Protein AF-I0WG85-F1 (afdb_monomer_lite)

Structure (mmCIF, N/CA/C/O backbone):
data_AF-I0WG85-F1
#
_entry.id   AF-I0WG85-F1
#
loop_
_atom_site.group_PDB
_atom_site.id
_atom_site.type_symbol
_atom_site.label_atom_id
_atom_site.label_alt_id
_atom_site.label_comp_id
_atom_site.label_asym_id
_atom_site.label_entity_id
_atom_site.label_seq_id
_atom_site.pdbx_PDB_ins_code
_atom_site.Cartn_x
_atom_site.Cartn_y
_atom_site.Cartn_z
_atom_site.occupancy
_atom_site.B_iso_or_equiv
_atom_site.auth_seq_id
_atom_site.auth_comp_id
_atom_site.auth_asym_id
_atom_site.auth_atom_id
_atom_site.pdbx_PDB_model_num
ATOM 1 N N . MET A 1 1 ? 50.637 -18.456 19.012 1.00 28.59 1 MET A N 1
ATOM 2 C CA . MET A 1 1 ? 49.206 -18.088 19.059 1.00 28.59 1 MET A CA 1
ATOM 3 C C . MET A 1 1 ? 48.983 -17.227 20.293 1.00 28.59 1 MET A C 1
ATOM 5 O O . MET A 1 1 ? 49.434 -17.672 21.345 1.00 28.59 1 MET A O 1
ATOM 9 N N . PRO A 1 2 ? 48.301 -16.063 20.198 1.00 43.00 2 PRO A N 1
ATOM 10 C CA . PRO A 1 2 ? 48.144 -15.197 19.009 1.00 43.00 2 PRO A CA 1
ATOM 11 C C . PRO A 1 2 ? 49.539 -14.611 18.647 1.00 43.00 2 PRO A C 1
ATOM 13 O O . PRO A 1 2 ? 50.446 -15.445 18.566 1.00 43.00 2 PRO A O 1
ATOM 16 N N . SER A 1 3 ? 49.879 -13.334 18.394 1.00 34.12 3 SER A N 1
ATOM 17 C CA . SER A 1 3 ? 49.253 -12.014 18.072 1.00 34.12 3 SER A CA 1
ATOM 18 C C . SER A 1 3 ? 50.405 -11.158 17.495 1.00 34.12 3 SER A C 1
ATOM 20 O O . SER A 1 3 ? 51.516 -11.295 17.998 1.00 34.12 3 SER A O 1
ATOM 22 N N . ASN A 1 4 ? 50.309 -10.295 16.481 1.00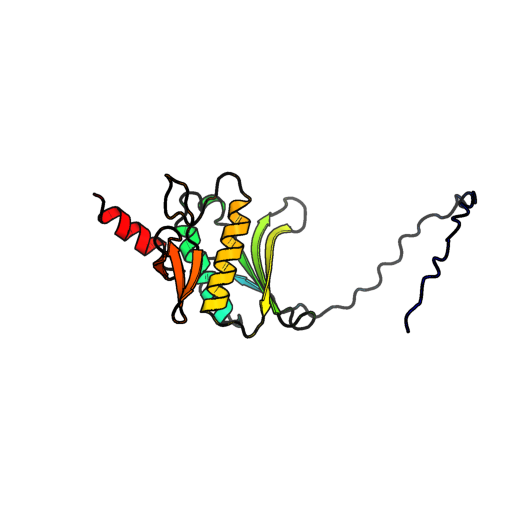 43.25 4 ASN A N 1
ATOM 23 C CA . ASN A 1 4 ? 49.211 -9.662 15.732 1.00 43.25 4 ASN A CA 1
ATOM 24 C C . ASN A 1 4 ? 48.539 -8.414 16.351 1.00 43.25 4 ASN A C 1
ATOM 26 O O . ASN A 1 4 ? 47.350 -8.420 16.656 1.00 43.25 4 ASN A O 1
ATOM 30 N N . VAL A 1 5 ? 49.344 -7.352 16.475 1.00 37.59 5 VAL A N 1
ATOM 31 C CA . VAL A 1 5 ? 49.016 -5.908 16.474 1.00 37.59 5 VAL A CA 1
ATOM 32 C C . VAL A 1 5 ? 50.225 -5.238 15.781 1.00 37.59 5 VAL A C 1
ATOM 34 O O . VAL A 1 5 ? 51.343 -5.663 16.060 1.00 37.59 5 VAL A O 1
ATOM 37 N N . GLY A 1 6 ? 50.123 -4.257 14.882 1.00 34.03 6 GLY A N 1
ATOM 38 C CA . GLY A 1 6 ? 48.941 -3.611 14.304 1.00 34.03 6 GLY A CA 1
ATOM 39 C C . GLY A 1 6 ? 49.353 -2.317 13.590 1.00 34.03 6 GLY A C 1
ATOM 40 O O . GLY A 1 6 ? 49.250 -1.247 14.181 1.00 34.03 6 GLY A O 1
ATOM 41 N N . ASP A 1 7 ? 49.857 -2.425 12.357 1.00 38.75 7 ASP A N 1
ATOM 42 C CA . ASP A 1 7 ? 50.490 -1.306 11.642 1.00 38.75 7 ASP A CA 1
ATOM 43 C C . ASP A 1 7 ? 49.468 -0.266 11.152 1.00 38.75 7 ASP A C 1
ATOM 45 O O . ASP A 1 7 ? 48.812 -0.432 10.121 1.00 38.75 7 ASP A O 1
ATOM 49 N N . LEU A 1 8 ? 49.359 0.839 11.892 1.00 36.81 8 LEU A N 1
ATOM 50 C CA . LEU A 1 8 ? 48.723 2.071 11.431 1.00 36.81 8 LEU A CA 1
ATOM 51 C C . LEU A 1 8 ? 49.713 2.856 10.562 1.00 36.81 8 LEU A C 1
ATOM 53 O O . LEU A 1 8 ? 50.797 3.219 11.015 1.00 36.81 8 LEU A O 1
ATOM 57 N N . ILE A 1 9 ? 49.331 3.129 9.313 1.00 41.50 9 ILE A N 1
ATOM 58 C CA . ILE A 1 9 ? 50.102 3.985 8.406 1.00 41.50 9 ILE A CA 1
ATOM 59 C C . ILE A 1 9 ? 49.655 5.434 8.618 1.00 41.50 9 ILE A C 1
ATOM 61 O O . ILE A 1 9 ? 48.582 5.826 8.156 1.00 41.50 9 ILE A O 1
ATOM 65 N N . ASP A 1 10 ? 50.485 6.231 9.291 1.00 33.94 10 ASP A N 1
ATOM 66 C CA . ASP A 1 10 ? 50.274 7.674 9.430 1.00 33.94 10 ASP A CA 1
ATOM 67 C C . ASP A 1 10 ? 50.403 8.378 8.068 1.00 33.94 10 ASP A C 1
ATOM 69 O O . ASP A 1 10 ? 51.498 8.562 7.530 1.00 33.94 10 ASP A O 1
ATOM 73 N N . PHE A 1 11 ? 49.271 8.812 7.508 1.00 34.12 11 PHE A N 1
ATOM 74 C CA . PHE A 1 11 ? 49.241 9.672 6.325 1.00 34.12 11 PHE A CA 1
ATOM 75 C C . PHE A 1 11 ? 49.445 11.141 6.721 1.00 34.12 11 PHE A C 1
ATOM 77 O O . PHE A 1 11 ? 48.494 11.881 6.980 1.00 34.12 11 PHE A O 1
ATOM 84 N N . GLU A 1 12 ? 50.709 11.568 6.750 1.00 33.12 12 GLU A N 1
ATOM 85 C CA . GLU A 1 12 ? 51.104 12.966 6.952 1.00 33.12 12 GLU A CA 1
ATOM 86 C C . GLU A 1 12 ? 50.616 13.847 5.780 1.00 33.12 12 GLU A C 1
ATOM 88 O O . GLU A 1 12 ? 51.247 13.931 4.722 1.00 33.12 12 GLU A O 1
ATOM 93 N N . TRP A 1 13 ? 49.481 14.527 5.964 1.00 33.78 13 TRP A N 1
ATOM 94 C CA . TRP A 1 13 ? 48.920 15.459 4.982 1.00 33.78 13 TRP A CA 1
ATOM 95 C C . TRP A 1 13 ? 49.778 16.724 4.838 1.00 33.78 13 TRP A C 1
ATOM 97 O O . TRP A 1 13 ? 49.540 17.747 5.480 1.00 33.78 13 TRP A O 1
ATOM 107 N N . LYS A 1 14 ? 50.760 16.681 3.934 1.00 36.44 14 LYS A N 1
ATOM 108 C CA . LYS A 1 14 ? 51.481 17.876 3.483 1.00 36.44 14 LYS A CA 1
ATOM 109 C C . LYS A 1 14 ? 50.614 18.694 2.528 1.00 36.44 14 LYS A C 1
ATOM 111 O O . LYS A 1 14 ? 50.563 18.436 1.327 1.00 36.44 14 LYS A O 1
ATOM 116 N N . GLN A 1 15 ? 49.937 19.693 3.089 1.00 38.03 15 GLN A N 1
ATOM 117 C CA . GLN A 1 15 ? 49.216 20.715 2.337 1.00 38.03 15 GLN A CA 1
ATOM 118 C C . GLN A 1 15 ? 50.190 21.458 1.406 1.00 38.03 15 GLN A C 1
ATOM 120 O O . GLN A 1 15 ? 51.224 21.960 1.843 1.00 38.03 15 GLN A O 1
ATOM 125 N N . SER A 1 16 ? 49.884 21.468 0.108 1.00 41.72 16 SER A N 1
ATOM 126 C CA . SER A 1 16 ? 50.719 22.076 -0.929 1.00 41.72 16 SER A CA 1
ATOM 127 C C . SER A 1 16 ? 50.096 23.392 -1.381 1.00 41.72 16 SER A C 1
ATOM 129 O O . SER A 1 16 ? 49.073 23.385 -2.065 1.00 41.72 16 SER A O 1
ATOM 131 N N . ASP A 1 17 ? 50.729 24.513 -1.028 1.00 45.56 17 ASP A N 1
ATOM 132 C CA . ASP A 1 17 ? 50.303 25.867 -1.414 1.00 45.56 17 ASP A CA 1
ATOM 133 C C . ASP A 1 17 ? 50.656 26.190 -2.883 1.00 45.56 17 ASP A C 1
ATOM 135 O O . ASP A 1 17 ? 51.323 27.174 -3.205 1.00 45.56 17 ASP A O 1
ATOM 139 N N . ALA A 1 18 ? 50.222 25.324 -3.800 1.00 46.41 18 ALA A N 1
ATOM 140 C CA . ALA A 1 18 ? 50.327 25.523 -5.239 1.00 46.41 18 ALA A CA 1
ATOM 141 C C . ALA A 1 18 ? 49.123 26.340 -5.739 1.00 46.41 18 ALA A C 1
ATOM 143 O O . ALA A 1 18 ? 48.046 25.798 -5.990 1.00 46.41 18 ALA A O 1
ATOM 144 N N . GLU A 1 19 ? 49.299 27.657 -5.882 1.00 44.59 19 GLU A N 1
ATOM 145 C CA . GLU A 1 19 ? 48.250 28.547 -6.391 1.00 44.59 19 GLU A CA 1
ATOM 146 C C . GLU A 1 19 ? 47.832 28.145 -7.821 1.00 44.59 19 GLU A C 1
ATOM 148 O O . GLU A 1 19 ? 48.650 28.100 -8.742 1.00 44.59 19 GLU A O 1
ATOM 153 N N . ALA A 1 20 ? 46.546 27.832 -8.011 1.00 48.69 20 ALA A N 1
ATOM 154 C CA . ALA A 1 20 ? 46.046 27.293 -9.274 1.00 48.69 20 ALA A CA 1
ATOM 155 C C . ALA A 1 20 ? 46.108 28.328 -10.425 1.00 48.69 20 ALA A C 1
ATOM 157 O O . ALA A 1 20 ? 45.764 29.498 -10.223 1.00 48.69 20 ALA A O 1
ATOM 158 N N . PRO A 1 21 ? 46.489 27.922 -11.655 1.00 45.97 21 PRO A N 1
ATOM 159 C CA . PRO A 1 21 ? 46.622 28.837 -12.786 1.00 45.97 21 PRO A CA 1
ATOM 160 C C . PRO A 1 21 ? 45.267 29.433 -13.201 1.00 45.97 21 PRO A C 1
ATOM 162 O O . PRO A 1 21 ? 44.333 28.723 -13.575 1.00 45.97 21 PRO A O 1
ATOM 165 N N . LYS A 1 22 ? 45.183 30.768 -13.168 1.00 50.00 22 LYS A N 1
ATOM 166 C CA . LYS A 1 22 ? 43.939 31.558 -13.265 1.00 50.00 22 LYS A CA 1
ATOM 167 C C . LYS A 1 22 ? 43.255 31.587 -14.644 1.00 50.00 22 LYS A C 1
ATOM 169 O O . LYS A 1 22 ? 42.167 32.144 -14.754 1.00 50.00 22 LYS A O 1
ATOM 174 N N . ASP A 1 23 ? 43.842 30.965 -15.667 1.00 44.94 23 ASP A N 1
ATOM 175 C CA . ASP A 1 23 ? 43.363 31.004 -17.061 1.00 44.94 23 ASP A CA 1
ATOM 176 C C . ASP A 1 23 ? 42.624 29.737 -17.535 1.00 44.94 23 ASP A C 1
ATOM 178 O O . ASP A 1 23 ? 42.294 29.608 -18.718 1.00 44.94 23 ASP A O 1
ATOM 182 N N . LEU A 1 24 ? 42.288 28.815 -16.625 1.00 42.94 24 LEU A N 1
ATOM 183 C CA . LEU A 1 24 ? 41.395 27.680 -16.901 1.00 42.94 24 LEU A CA 1
ATOM 184 C C . LEU A 1 24 ? 39.936 28.145 -17.084 1.00 42.94 24 LEU A C 1
ATOM 186 O O . LEU A 1 24 ? 39.052 27.904 -16.261 1.00 42.94 24 LEU A O 1
ATOM 190 N N . ARG A 1 25 ? 39.672 28.810 -18.216 1.00 42.78 25 ARG A N 1
ATOM 191 C CA . ARG A 1 25 ? 38.315 29.046 -18.718 1.00 42.78 25 ARG A CA 1
ATOM 192 C C . ARG A 1 25 ? 37.629 27.696 -18.901 1.00 42.78 25 ARG A C 1
ATOM 194 O O . ARG A 1 25 ? 37.994 26.946 -19.805 1.00 42.78 25 ARG A O 1
ATOM 201 N N . TYR A 1 26 ? 36.614 27.425 -18.083 1.00 41.91 26 TYR A N 1
ATOM 202 C CA . TYR A 1 26 ? 35.701 26.300 -18.276 1.00 41.91 26 TYR A CA 1
ATOM 203 C C . TYR A 1 26 ? 35.080 26.383 -19.676 1.00 41.91 26 TYR A C 1
ATOM 205 O O . TYR A 1 26 ? 34.134 27.136 -19.914 1.00 41.91 26 TYR A O 1
ATOM 213 N N . GLN A 1 27 ? 35.611 25.602 -20.615 1.00 44.19 27 GLN A N 1
ATOM 214 C CA . GLN A 1 27 ? 34.866 25.250 -21.812 1.00 44.19 27 GLN A CA 1
ATOM 215 C C . GLN A 1 27 ? 33.792 24.264 -21.369 1.00 44.19 27 GLN A C 1
ATOM 217 O O . GLN A 1 27 ? 34.115 23.203 -20.835 1.00 44.19 27 GLN A O 1
ATOM 222 N N . ALA A 1 28 ? 32.522 24.622 -21.566 1.00 45.97 28 ALA A N 1
ATOM 223 C CA . ALA A 1 28 ? 31.436 23.668 -21.409 1.00 45.97 28 ALA A CA 1
ATOM 224 C C . ALA A 1 28 ? 31.729 22.480 -22.333 1.00 45.97 28 ALA A C 1
ATOM 226 O O . ALA A 1 28 ? 31.837 22.651 -23.551 1.00 45.97 28 ALA A O 1
ATOM 227 N N . THR A 1 29 ? 31.925 21.298 -21.749 1.00 51.41 29 THR A N 1
ATOM 228 C CA . THR A 1 29 ? 32.151 20.073 -22.511 1.00 51.41 29 THR A CA 1
ATOM 229 C C . THR A 1 29 ? 30.988 19.886 -23.473 1.00 51.41 29 THR A C 1
ATOM 231 O O . THR A 1 29 ? 29.827 20.038 -23.090 1.00 51.41 29 THR A O 1
ATOM 234 N N . GLN A 1 30 ? 31.295 19.594 -24.741 1.00 51.22 30 GLN A N 1
ATOM 235 C CA . GLN A 1 30 ? 30.249 19.303 -25.717 1.00 51.22 30 GLN A CA 1
ATOM 236 C C . GLN A 1 30 ? 29.370 18.184 -25.160 1.00 51.22 30 GLN A C 1
ATOM 238 O O . GLN A 1 30 ? 29.887 17.176 -24.674 1.00 51.22 30 GLN A O 1
ATOM 243 N N . ALA A 1 31 ? 28.054 18.391 -25.192 1.00 52.69 31 ALA A N 1
ATOM 244 C CA . ALA A 1 31 ? 27.103 17.421 -24.683 1.00 52.69 31 ALA A CA 1
ATOM 245 C C . ALA A 1 31 ? 27.225 16.136 -25.509 1.00 52.69 31 ALA A C 1
ATOM 247 O O . ALA A 1 31 ? 26.726 16.061 -26.633 1.00 52.69 31 ALA A O 1
ATOM 248 N N . TRP A 1 32 ? 27.926 15.143 -24.954 1.00 45.16 32 TRP A N 1
ATOM 249 C CA . TRP A 1 32 ? 28.014 13.808 -25.530 1.00 45.16 32 TRP A CA 1
ATOM 250 C C . TRP A 1 32 ? 26.593 13.315 -25.806 1.00 45.16 32 TRP A C 1
ATOM 252 O O . TRP A 1 32 ? 25.772 13.368 -24.880 1.00 45.16 32 TRP A O 1
ATOM 262 N N . PRO A 1 33 ? 26.282 12.853 -27.034 1.00 48.03 33 PRO A N 1
ATOM 263 C CA . PRO A 1 33 ? 24.975 12.296 -27.338 1.00 48.03 33 PRO A CA 1
ATOM 264 C C . PRO A 1 33 ? 24.694 11.160 -26.362 1.00 48.03 33 PRO A C 1
ATOM 266 O O . PRO A 1 33 ? 25.331 10.108 -26.430 1.00 48.03 33 PRO A O 1
ATOM 269 N N . GLN A 1 34 ? 23.782 11.397 -25.417 1.00 52.19 34 GLN A N 1
ATOM 270 C CA . GLN A 1 34 ? 23.371 10.362 -24.482 1.00 52.19 34 GLN A CA 1
ATOM 271 C C . GLN A 1 34 ? 22.803 9.210 -25.317 1.00 52.19 34 GLN A C 1
ATOM 273 O O . GLN A 1 34 ? 21.942 9.470 -26.170 1.00 52.19 34 GLN A O 1
ATOM 278 N N . PRO A 1 35 ? 23.277 7.964 -25.132 1.00 48.03 35 PRO A N 1
ATOM 279 C CA . PRO A 1 35 ? 22.659 6.834 -25.801 1.00 48.03 35 PRO A CA 1
ATOM 280 C C . PRO A 1 35 ? 21.172 6.831 -25.440 1.00 48.03 35 PRO A C 1
ATOM 282 O O . PRO A 1 35 ? 20.802 7.113 -24.300 1.00 48.03 35 PRO A O 1
ATOM 285 N N . GLN A 1 36 ? 20.314 6.551 -26.420 1.00 49.56 36 GLN A N 1
ATOM 286 C CA . GLN A 1 36 ? 18.881 6.385 -26.186 1.00 49.56 36 GLN A CA 1
ATOM 287 C C . GLN A 1 36 ? 18.687 5.102 -25.368 1.00 49.56 36 GLN A C 1
ATOM 289 O O . GLN A 1 36 ? 18.477 4.029 -25.932 1.00 49.56 36 GLN A O 1
ATOM 294 N N . VAL A 1 37 ? 18.822 5.207 -24.043 1.00 57.91 37 VAL A N 1
ATOM 295 C CA . VAL A 1 37 ? 18.495 4.127 -23.110 1.00 57.91 37 VAL A CA 1
ATOM 296 C C . VAL A 1 37 ? 17.040 3.734 -23.382 1.00 57.91 37 VAL A C 1
ATOM 298 O O . VAL A 1 37 ? 16.187 4.631 -23.428 1.00 57.91 37 VAL A O 1
ATOM 301 N N . PRO A 1 38 ? 16.735 2.442 -23.609 1.00 59.09 38 PRO A N 1
ATOM 302 C CA . PRO A 1 38 ? 15.359 1.992 -23.747 1.00 59.09 38 PRO A CA 1
ATOM 303 C C . PRO A 1 38 ? 14.545 2.488 -22.553 1.00 59.09 38 PRO A C 1
ATOM 305 O O . PRO A 1 38 ? 14.943 2.295 -21.407 1.00 59.09 38 PRO A O 1
ATOM 308 N N . ARG A 1 39 ? 13.424 3.171 -22.810 1.00 59.09 39 ARG A N 1
ATOM 309 C CA . ARG A 1 39 ? 12.539 3.597 -21.724 1.00 59.09 39 ARG A CA 1
ATOM 310 C C . ARG A 1 39 ? 12.001 2.347 -21.043 1.00 59.09 39 ARG A C 1
ATOM 312 O O . ARG A 1 39 ? 11.321 1.559 -21.700 1.00 59.09 39 ARG A O 1
ATOM 319 N N . LYS A 1 40 ? 12.321 2.184 -19.758 1.00 74.06 40 LYS A N 1
ATOM 320 C CA . LYS A 1 40 ? 11.810 1.079 -18.949 1.00 74.06 40 LYS A CA 1
ATOM 321 C C . LYS A 1 40 ? 10.277 1.101 -18.952 1.00 74.06 40 LYS A C 1
ATOM 323 O O . LYS A 1 40 ? 9.699 2.195 -19.005 1.00 74.06 40 LYS A O 1
ATOM 328 N N . PRO A 1 41 ? 9.611 -0.063 -18.911 1.00 81.25 41 PRO A N 1
ATOM 329 C CA . PRO A 1 41 ? 8.176 -0.131 -18.688 1.00 81.25 41 PRO A CA 1
ATOM 330 C C . PRO A 1 41 ? 7.789 0.649 -17.424 1.00 81.25 41 PRO A C 1
ATOM 332 O O . PRO A 1 41 ? 8.196 0.309 -16.314 1.00 81.25 41 PRO A O 1
ATOM 335 N N . ARG A 1 42 ? 7.027 1.731 -17.609 1.00 85.12 42 ARG A N 1
ATOM 336 C CA . ARG A 1 42 ? 6.506 2.566 -16.528 1.00 85.12 42 ARG A CA 1
ATOM 337 C C . ARG A 1 42 ? 5.025 2.806 -16.751 1.00 85.12 42 ARG A C 1
ATOM 339 O O . ARG A 1 42 ? 4.626 3.397 -17.754 1.00 85.12 42 ARG A O 1
ATOM 346 N N . TRP A 1 43 ? 4.232 2.404 -15.774 1.00 85.44 43 TRP A N 1
ATOM 347 C CA . TRP A 1 43 ? 2.788 2.560 -15.748 1.00 85.44 43 TRP A CA 1
ATOM 348 C C . TRP A 1 43 ? 2.416 3.629 -14.721 1.00 85.44 43 TRP A C 1
ATOM 350 O O . TRP A 1 43 ? 3.021 3.720 -13.650 1.00 85.44 43 TRP A O 1
ATOM 360 N N . GLN A 1 44 ? 1.423 4.451 -15.052 1.00 83.69 44 GLN A N 1
ATOM 361 C CA . GLN A 1 44 ? 0.831 5.421 -14.135 1.00 83.69 44 GLN A CA 1
ATOM 362 C C . GLN A 1 44 ? -0.638 5.059 -13.950 1.00 83.69 44 GLN A C 1
ATOM 364 O O . GLN A 1 44 ? -1.385 5.045 -14.927 1.00 83.69 44 GLN A O 1
ATOM 369 N N . LEU A 1 45 ? -1.040 4.743 -12.719 1.00 81.38 45 LEU A N 1
ATOM 370 C CA . LEU A 1 45 ? -2.429 4.418 -12.392 1.00 81.38 45 LEU A CA 1
ATOM 371 C C . LEU A 1 45 ? -3.027 5.592 -11.616 1.00 81.38 45 LEU A C 1
ATOM 373 O O . LEU A 1 45 ? -2.449 6.039 -10.623 1.00 81.38 45 LEU A O 1
ATOM 377 N N . ASN A 1 46 ? -4.223 6.045 -11.988 1.00 78.44 46 ASN A N 1
ATOM 378 C CA . ASN A 1 46 ? -5.032 6.788 -11.023 1.00 78.44 46 ASN A CA 1
ATOM 379 C C . ASN A 1 46 ? -5.406 5.827 -9.886 1.00 78.44 46 ASN A C 1
ATOM 381 O O . ASN A 1 46 ? -5.655 4.649 -10.144 1.00 78.44 46 ASN A O 1
ATOM 385 N N . LEU A 1 47 ? -5.526 6.331 -8.655 1.00 71.31 47 LEU A N 1
ATOM 386 C CA . LEU A 1 47 ? -5.925 5.553 -7.467 1.00 71.31 47 LEU A CA 1
ATOM 387 C C . LEU A 1 47 ? -7.120 4.604 -7.715 1.00 71.31 47 LEU A C 1
ATOM 389 O O . LEU A 1 47 ? -7.170 3.506 -7.161 1.00 71.31 47 LEU A O 1
ATOM 393 N N . ASN A 1 48 ? -8.047 5.032 -8.581 1.00 65.56 48 ASN A N 1
ATOM 394 C CA . ASN A 1 48 ? -9.372 4.449 -8.784 1.00 65.56 48 ASN A CA 1
ATOM 395 C C . ASN A 1 48 ? -9.635 3.948 -10.225 1.00 65.56 48 ASN A C 1
ATOM 397 O O . ASN A 1 48 ? -10.796 3.739 -10.565 1.00 65.56 48 ASN A O 1
ATOM 401 N N . ALA A 1 49 ? -8.628 3.868 -11.106 1.00 58.78 49 ALA A N 1
ATOM 402 C CA . ALA A 1 49 ? -8.842 3.510 -12.516 1.00 58.78 49 ALA A CA 1
ATOM 403 C C . ALA A 1 49 ? -8.347 2.091 -12.825 1.00 58.78 49 ALA A C 1
ATOM 405 O O . ALA A 1 49 ? -7.143 1.890 -12.943 1.00 58.78 49 ALA A O 1
ATOM 406 N N . ASP A 1 50 ? -9.282 1.155 -13.007 1.00 56.84 50 ASP A N 1
ATOM 407 C CA . ASP A 1 50 ? -9.016 -0.285 -13.179 1.00 56.84 50 ASP A CA 1
ATOM 408 C C . ASP A 1 50 ? -8.263 -0.662 -14.477 1.00 56.84 50 ASP A C 1
ATOM 410 O O . ASP A 1 50 ? -7.830 -1.803 -14.635 1.00 56.84 50 ASP A O 1
ATOM 414 N N . ASP A 1 51 ? -8.121 0.275 -15.423 1.00 58.00 51 ASP A N 1
ATOM 415 C CA . ASP A 1 51 ? -7.599 0.030 -16.773 1.00 58.00 51 ASP A CA 1
ATOM 416 C C . ASP A 1 51 ? -6.211 0.657 -16.987 1.00 58.00 51 ASP A C 1
ATOM 418 O O . ASP A 1 51 ? -6.068 1.796 -17.443 1.00 58.00 51 ASP A O 1
ATOM 422 N N . VAL A 1 52 ? -5.167 -0.135 -16.734 1.00 62.12 52 VAL A N 1
ATOM 423 C CA . VAL A 1 52 ? -3.879 0.007 -17.425 1.00 62.12 52 VAL A CA 1
ATOM 424 C C . VAL A 1 52 ? -3.457 -1.361 -17.947 1.00 62.12 52 VAL A C 1
ATOM 426 O O . VAL A 1 52 ? -3.039 -2.238 -17.191 1.00 62.12 52 VAL A O 1
ATOM 429 N N . SER A 1 53 ? -3.578 -1.540 -19.264 1.00 62.66 53 SER A N 1
ATOM 430 C CA . SER A 1 53 ? -3.127 -2.755 -19.943 1.00 62.66 53 SER A CA 1
ATOM 431 C C . SER A 1 53 ? -1.627 -2.987 -19.739 1.00 62.66 53 SER A C 1
ATOM 433 O O . SER A 1 53 ? -0.857 -2.050 -19.523 1.00 62.66 53 SER A O 1
ATOM 435 N N . ASP A 1 54 ? -1.226 -4.253 -19.812 1.00 79.44 54 ASP A N 1
ATOM 436 C CA . ASP A 1 54 ? 0.159 -4.729 -19.704 1.00 79.44 54 ASP A CA 1
ATOM 437 C C . ASP A 1 54 ? 0.863 -4.471 -18.350 1.00 79.44 54 ASP A C 1
ATOM 439 O O . ASP A 1 54 ? 2.021 -4.851 -18.180 1.00 79.44 54 ASP A O 1
ATOM 443 N N . ALA A 1 55 ? 0.178 -3.878 -17.366 1.00 83.19 55 ALA A N 1
ATOM 444 C CA . ALA A 1 55 ? 0.679 -3.695 -16.004 1.00 83.19 55 ALA A CA 1
ATOM 445 C C . ALA A 1 55 ? 0.592 -4.997 -15.161 1.00 83.19 55 ALA A C 1
ATOM 447 O O . ALA A 1 55 ? -0.290 -5.836 -15.380 1.00 83.19 55 ALA A O 1
ATOM 448 N N . PRO A 1 56 ? 1.481 -5.190 -14.165 1.00 87.50 56 PRO A N 1
ATOM 449 C CA . PRO A 1 56 ? 1.545 -6.396 -13.334 1.00 87.50 56 PRO A CA 1
ATOM 450 C C . PRO A 1 56 ? 0.329 -6.494 -12.411 1.00 87.50 56 PRO A C 1
ATOM 452 O O . PRO A 1 56 ? 0.198 -5.748 -11.438 1.00 87.50 56 PRO A O 1
ATOM 455 N N . ARG A 1 57 ? -0.561 -7.451 -12.689 1.00 88.69 57 ARG A N 1
ATOM 456 C CA . ARG A 1 57 ? -1.868 -7.533 -12.023 1.00 88.69 57 ARG A CA 1
ATOM 457 C C . ARG A 1 57 ? -1.797 -7.511 -10.489 1.00 88.69 57 ARG A C 1
ATOM 459 O O . ARG A 1 57 ? -2.579 -6.789 -9.890 1.00 88.69 57 ARG A O 1
ATOM 466 N N . HIS A 1 58 ? -0.853 -8.219 -9.866 1.00 88.88 58 HIS A N 1
ATOM 467 C CA . HIS A 1 58 ? -0.742 -8.268 -8.401 1.00 88.88 58 HIS A CA 1
ATOM 468 C C . HIS A 1 58 ? -0.392 -6.903 -7.773 1.00 88.88 58 HIS A C 1
ATOM 470 O O . HIS A 1 58 ? -0.972 -6.541 -6.753 1.00 88.88 58 HIS A O 1
ATOM 476 N N . PHE A 1 59 ? 0.491 -6.103 -8.388 1.00 91.69 59 PHE A N 1
ATOM 477 C CA . PHE A 1 59 ? 0.778 -4.748 -7.898 1.00 91.69 59 PHE A CA 1
ATOM 478 C C . PHE A 1 59 ? -0.353 -3.768 -8.235 1.00 91.69 59 PHE A C 1
ATOM 480 O O . PHE A 1 59 ? -0.648 -2.896 -7.427 1.00 91.69 59 PHE A O 1
ATOM 487 N N . VAL A 1 60 ? -1.029 -3.930 -9.378 1.00 91.31 60 VAL A N 1
ATOM 488 C CA . VAL A 1 60 ? -2.216 -3.134 -9.745 1.00 91.31 60 VAL A CA 1
ATOM 489 C C . VAL A 1 60 ? -3.361 -3.364 -8.747 1.00 91.31 60 VAL A C 1
ATOM 491 O O . VAL A 1 60 ? -3.890 -2.406 -8.185 1.00 91.31 60 VAL A O 1
ATOM 494 N N . GLU A 1 61 ? -3.695 -4.623 -8.454 1.00 91.88 61 GLU A N 1
ATOM 495 C CA . GLU A 1 61 ? -4.701 -5.012 -7.455 1.00 91.88 61 GLU A CA 1
ATOM 496 C C . GLU A 1 61 ? -4.365 -4.447 -6.065 1.00 91.88 61 GLU A C 1
ATOM 498 O O . GLU A 1 61 ? -5.236 -3.864 -5.411 1.00 91.88 61 GLU A O 1
ATOM 503 N N . ALA A 1 62 ? -3.097 -4.535 -5.651 1.00 94.12 62 ALA A N 1
ATOM 504 C CA . ALA A 1 62 ? -2.610 -3.994 -4.384 1.00 94.12 62 ALA A CA 1
ATOM 505 C C . ALA A 1 62 ? -2.686 -2.456 -4.311 1.00 94.12 62 ALA A C 1
ATOM 507 O O . ALA A 1 62 ? -3.198 -1.898 -3.336 1.00 94.12 62 ALA A O 1
ATOM 508 N N . CYS A 1 63 ? -2.252 -1.755 -5.362 1.00 92.50 63 CYS A N 1
ATOM 509 C CA . CYS A 1 63 ? -2.378 -0.302 -5.486 1.00 92.50 63 CYS A CA 1
ATOM 510 C C . CYS A 1 63 ? -3.846 0.153 -5.431 1.00 92.50 63 CYS A C 1
ATOM 512 O O . CYS A 1 63 ? -4.157 1.146 -4.770 1.00 92.50 63 CYS A O 1
ATOM 514 N N . HIS A 1 64 ? -4.778 -0.571 -6.057 1.00 90.38 64 HIS A N 1
ATOM 515 C CA . HIS A 1 64 ? -6.204 -0.242 -5.966 1.00 90.38 64 HIS A CA 1
ATOM 516 C C . HIS A 1 64 ? -6.821 -0.583 -4.605 1.00 90.38 64 HIS A C 1
ATOM 518 O O . HIS A 1 64 ? -7.700 0.148 -4.155 1.00 90.38 64 HIS A O 1
ATOM 524 N N . ALA A 1 65 ? -6.370 -1.635 -3.917 1.00 92.94 65 ALA A N 1
ATOM 525 C CA . ALA A 1 65 ? -6.802 -1.927 -2.550 1.00 92.94 65 ALA A CA 1
ATOM 526 C C . ALA A 1 65 ? -6.440 -0.779 -1.594 1.00 92.94 65 ALA A C 1
ATOM 528 O O . ALA A 1 65 ? -7.320 -0.196 -0.961 1.00 92.94 65 ALA A O 1
ATOM 529 N N . VAL A 1 66 ? -5.172 -0.365 -1.575 1.00 91.94 66 VAL A N 1
ATOM 530 C CA . VAL A 1 66 ? -4.722 0.770 -0.752 1.00 91.94 66 VAL A CA 1
ATOM 531 C C . VAL A 1 66 ? -5.370 2.081 -1.214 1.00 91.94 66 VAL A C 1
ATOM 533 O O . VAL A 1 66 ? -5.831 2.865 -0.387 1.00 91.94 66 VAL A O 1
ATOM 536 N N . GLY A 1 67 ? -5.503 2.285 -2.530 1.00 88.56 67 GLY A N 1
ATOM 537 C CA . GLY A 1 67 ? -6.153 3.459 -3.119 1.00 88.56 67 GLY A CA 1
ATOM 538 C C . GLY A 1 67 ? -7.626 3.623 -2.723 1.00 88.56 67 GLY A C 1
ATOM 539 O O . GLY A 1 67 ? -8.067 4.748 -2.488 1.00 88.56 67 GLY A O 1
ATOM 540 N N . ARG A 1 68 ? -8.388 2.526 -2.585 1.00 88.25 68 ARG A N 1
ATOM 541 C CA . ARG A 1 68 ? -9.762 2.562 -2.044 1.00 88.25 68 ARG A CA 1
ATOM 542 C C . ARG A 1 68 ? -9.780 3.024 -0.589 1.00 88.25 68 ARG A C 1
ATOM 544 O O . ARG A 1 68 ? -10.566 3.904 -0.245 1.00 88.25 68 ARG A O 1
ATOM 551 N N . ASP A 1 69 ? -8.892 2.500 0.249 1.00 89.38 69 ASP A N 1
ATOM 552 C CA . ASP A 1 69 ? -8.900 2.806 1.683 1.00 89.38 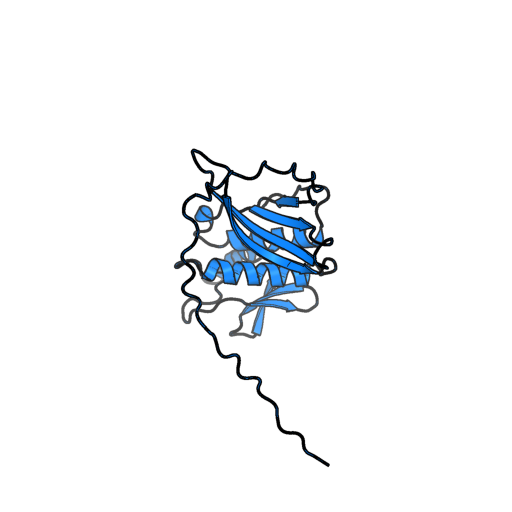69 ASP A CA 1
ATOM 553 C C . ASP A 1 69 ? -8.414 4.224 2.016 1.00 89.38 69 ASP A C 1
ATOM 555 O O . ASP A 1 69 ? -8.845 4.815 3.016 1.00 89.38 69 ASP A O 1
ATOM 559 N N . THR A 1 70 ? -7.568 4.823 1.172 1.00 82.62 70 THR A N 1
ATOM 560 C CA . THR A 1 70 ? -7.175 6.230 1.333 1.00 82.62 70 THR A CA 1
ATOM 561 C C . THR A 1 70 ? -8.340 7.194 1.075 1.00 82.62 70 THR A C 1
ATOM 563 O O . THR A 1 70 ? -8.424 8.222 1.747 1.00 82.62 70 THR A O 1
ATOM 566 N N . GLN A 1 71 ? -9.314 6.843 0.217 1.00 79.06 71 GLN A N 1
ATOM 567 C CA . GLN A 1 71 ? -10.540 7.646 0.020 1.00 79.06 71 GLN A CA 1
ATOM 568 C C . GLN A 1 71 ? -11.367 7.801 1.306 1.00 79.06 71 GLN A C 1
ATOM 570 O O . GLN A 1 71 ? -12.118 8.763 1.454 1.00 79.06 71 GLN A O 1
ATOM 575 N N . CYS A 1 72 ? -11.222 6.878 2.261 1.00 77.44 72 CYS A N 1
ATOM 576 C CA . CYS A 1 72 ? -11.953 6.898 3.527 1.00 77.44 72 CYS A CA 1
ATOM 577 C C . CYS A 1 72 ? -11.463 8.007 4.483 1.00 77.44 72 CYS A C 1
ATOM 579 O O . CYS A 1 72 ? -12.025 8.198 5.568 1.00 77.44 72 CYS A O 1
ATOM 581 N N . PHE A 1 73 ? -10.398 8.730 4.129 1.00 73.81 73 PHE A N 1
ATOM 582 C CA . PHE A 1 73 ? -9.884 9.872 4.875 1.00 73.81 73 PHE A CA 1
ATOM 583 C C . PHE A 1 73 ? -10.602 11.170 4.465 1.00 73.81 73 PHE A C 1
ATOM 585 O O . PHE A 1 73 ? -10.609 11.561 3.303 1.00 73.81 73 PHE A O 1
ATOM 592 N N . THR A 1 74 ? -11.188 11.889 5.428 1.00 60.19 74 THR A N 1
ATOM 593 C CA . THR A 1 74 ? -12.045 13.064 5.158 1.00 60.19 74 THR A CA 1
ATOM 594 C C . THR A 1 74 ? -11.335 14.247 4.497 1.00 60.19 74 THR A C 1
ATOM 596 O O . THR A 1 74 ? -12.008 15.106 3.933 1.00 60.19 74 THR A O 1
ATOM 599 N N . GLU A 1 75 ? -10.002 14.308 4.535 1.00 64.88 75 GLU A N 1
ATOM 600 C CA . GLU A 1 75 ? -9.228 15.349 3.843 1.00 64.88 75 GLU A CA 1
ATOM 601 C C . GLU A 1 75 ? -8.579 14.852 2.541 1.00 64.88 75 GLU A C 1
ATOM 603 O O . GLU A 1 75 ? -7.823 15.594 1.914 1.00 64.88 75 GLU A O 1
ATOM 608 N N . PHE A 1 76 ? -8.894 13.629 2.087 1.00 65.00 76 PHE A N 1
ATOM 609 C CA . PHE A 1 76 ? -8.285 13.011 0.902 1.00 65.00 76 PHE A CA 1
ATOM 610 C C . PHE A 1 76 ? -8.527 13.787 -0.401 1.00 65.00 76 PHE A C 1
ATOM 612 O O . PHE A 1 76 ? -7.759 13.657 -1.348 1.00 65.00 76 PHE A O 1
ATOM 619 N N . ASN A 1 77 ? -9.503 14.699 -0.432 1.00 64.19 77 ASN A N 1
ATOM 620 C CA . ASN A 1 77 ? -9.668 15.663 -1.524 1.00 64.19 77 ASN A CA 1
ATOM 621 C C . ASN A 1 77 ? -8.377 16.463 -1.818 1.00 64.19 77 ASN A C 1
ATOM 623 O O . ASN A 1 77 ? -8.114 16.762 -2.982 1.00 64.19 77 ASN A O 1
ATOM 627 N N . LYS A 1 78 ? -7.540 16.744 -0.802 1.00 64.56 78 LYS A N 1
ATOM 628 C CA . LYS A 1 78 ? -6.205 17.366 -0.950 1.00 64.56 78 LYS A CA 1
ATOM 629 C C . LYS A 1 78 ? -5.213 16.508 -1.752 1.00 64.56 78 LYS A C 1
ATOM 631 O O . LYS A 1 78 ? -4.265 17.041 -2.313 1.00 64.56 78 LYS A O 1
ATOM 636 N N . TYR A 1 79 ? -5.441 15.198 -1.783 1.00 69.25 79 TYR A N 1
ATOM 637 C CA . TYR A 1 79 ? -4.573 14.156 -2.333 1.00 69.25 79 TYR A CA 1
ATOM 638 C C . TYR A 1 79 ? -5.185 13.476 -3.573 1.00 69.25 79 TYR A C 1
ATOM 640 O O . TYR A 1 79 ? -4.649 12.499 -4.086 1.00 69.25 79 TYR A O 1
ATOM 648 N N . SER A 1 80 ? -6.290 14.019 -4.094 1.00 68.44 80 SER A N 1
ATOM 649 C CA . SER A 1 80 ? -7.006 13.515 -5.276 1.00 68.44 80 SER A CA 1
ATOM 650 C C . SER A 1 80 ? -6.201 13.567 -6.586 1.00 68.44 80 SER A C 1
ATOM 652 O O . SER A 1 80 ? -6.602 12.954 -7.571 1.00 68.44 80 SER A O 1
ATOM 654 N N . SER A 1 81 ? -5.062 14.267 -6.594 1.00 73.00 81 SER A N 1
ATOM 655 C CA . SER A 1 81 ? -4.083 14.326 -7.687 1.00 73.00 81 SER A CA 1
ATOM 656 C C . SER A 1 81 ? -2.922 13.329 -7.548 1.00 73.00 81 SER A C 1
ATOM 658 O O . SER A 1 81 ? -1.987 13.375 -8.351 1.00 73.00 81 SER A O 1
ATOM 660 N N . LEU A 1 82 ? -2.940 12.445 -6.541 1.00 78.75 82 LEU A N 1
ATOM 661 C CA . LEU A 1 82 ? -1.960 11.365 -6.430 1.00 78.75 82 LEU A CA 1
ATOM 662 C C . LEU A 1 82 ? -2.206 10.297 -7.504 1.00 78.75 82 LEU A C 1
ATOM 664 O O . LEU A 1 82 ? -3.319 9.794 -7.668 1.00 78.75 82 LEU A O 1
ATOM 668 N N . MET A 1 83 ? -1.132 9.901 -8.180 1.00 85.19 83 MET A N 1
ATOM 669 C CA . MET A 1 83 ? -1.094 8.751 -9.076 1.00 85.19 83 MET A CA 1
ATOM 670 C C . MET A 1 83 ? -0.086 7.725 -8.569 1.00 85.19 83 MET A C 1
ATOM 672 O O . MET A 1 83 ? 1.025 8.065 -8.143 1.00 85.19 83 MET A O 1
ATOM 676 N N . TRP A 1 84 ? -0.455 6.454 -8.674 1.00 88.81 84 TRP A N 1
ATOM 677 C CA . TRP A 1 84 ? 0.489 5.357 -8.560 1.00 88.81 84 TRP A CA 1
ATOM 678 C C . TRP A 1 84 ? 1.475 5.404 -9.727 1.00 88.81 84 TRP A C 1
ATOM 680 O O . TRP A 1 84 ? 1.111 5.698 -10.864 1.00 88.81 84 TRP A O 1
ATOM 690 N N . THR A 1 85 ? 2.728 5.078 -9.452 1.00 89.62 85 THR A N 1
ATOM 691 C CA . THR A 1 85 ? 3.718 4.666 -10.443 1.00 89.62 85 THR A CA 1
ATOM 692 C C . THR A 1 85 ? 4.095 3.225 -10.144 1.00 89.62 85 THR A C 1
ATOM 694 O O . THR A 1 85 ? 4.409 2.891 -9.003 1.00 89.62 85 THR A O 1
ATOM 697 N N . ILE A 1 86 ? 4.115 2.412 -11.192 1.00 89.69 86 ILE A N 1
ATOM 698 C CA . ILE A 1 86 ? 4.796 1.123 -11.224 1.00 89.69 86 ILE A CA 1
ATOM 699 C C . ILE A 1 86 ? 5.889 1.263 -12.286 1.00 89.69 86 ILE A C 1
ATOM 701 O O . ILE A 1 86 ? 5.607 1.737 -13.387 1.00 89.69 86 ILE A O 1
ATOM 705 N N . GLU A 1 87 ? 7.127 0.900 -11.973 1.00 90.00 87 GLU A N 1
ATOM 706 C CA . GLU A 1 87 ? 8.257 0.954 -12.906 1.00 90.00 87 GLU A CA 1
ATOM 707 C C . GLU A 1 87 ? 9.083 -0.331 -12.796 1.00 90.00 87 GLU A C 1
ATOM 709 O O . GLU A 1 87 ? 9.506 -0.713 -11.703 1.00 90.00 87 GLU A O 1
ATOM 714 N N . ASP A 1 88 ? 9.284 -1.011 -13.924 1.00 89.12 88 ASP A N 1
ATOM 715 C CA . ASP A 1 88 ? 10.151 -2.186 -14.007 1.00 89.12 88 ASP A CA 1
ATOM 716 C C . ASP A 1 88 ? 11.614 -1.743 -13.867 1.00 89.12 88 ASP A C 1
ATOM 718 O O . ASP A 1 88 ? 12.123 -0.958 -14.669 1.00 89.12 88 ASP A O 1
ATOM 722 N N . THR A 1 89 ? 12.274 -2.226 -12.816 1.00 86.94 89 THR A N 1
ATOM 723 C CA . THR A 1 89 ? 13.682 -1.953 -12.497 1.00 86.94 89 THR A CA 1
ATOM 724 C C . THR A 1 89 ? 14.517 -3.236 -12.415 1.00 86.94 89 THR A C 1
ATOM 726 O O . THR A 1 89 ? 15.624 -3.224 -11.868 1.00 86.94 89 THR A O 1
ATOM 729 N N . THR A 1 90 ? 14.025 -4.332 -13.019 1.00 84.81 90 THR A N 1
ATOM 730 C CA . THR A 1 90 ? 14.652 -5.672 -13.004 1.00 84.81 90 THR A CA 1
ATOM 731 C C . THR A 1 90 ? 16.023 -5.755 -13.679 1.00 84.81 90 THR A C 1
ATOM 733 O O . THR A 1 90 ? 16.766 -6.714 -13.459 1.00 84.81 90 THR A O 1
ATOM 736 N N . ASP A 1 91 ? 16.387 -4.744 -14.465 1.00 83.25 91 ASP A N 1
ATOM 737 C CA . ASP A 1 91 ? 17.695 -4.560 -15.095 1.00 83.25 91 ASP A CA 1
ATOM 738 C C . ASP A 1 91 ? 18.771 -3.987 -14.148 1.00 83.25 91 ASP A C 1
ATOM 740 O O . ASP A 1 91 ? 19.964 -4.136 -14.418 1.00 83.25 91 ASP A O 1
ATOM 744 N N . GLU A 1 92 ? 18.370 -3.366 -13.033 1.00 82.94 92 GLU A N 1
ATOM 745 C CA . GLU A 1 92 ? 19.260 -2.793 -12.010 1.00 82.94 92 GLU A CA 1
ATOM 746 C C . GLU A 1 92 ? 19.220 -3.567 -10.684 1.00 82.94 92 GLU A C 1
ATOM 748 O O . GLU A 1 92 ? 20.260 -3.784 -10.057 1.00 82.94 92 GLU A O 1
ATOM 753 N N . ILE A 1 93 ? 18.030 -3.988 -10.249 1.00 80.69 93 ILE A N 1
ATOM 754 C CA . ILE A 1 93 ? 17.769 -4.677 -8.977 1.00 80.69 93 ILE A CA 1
ATOM 755 C C . ILE A 1 93 ? 16.695 -5.757 -9.183 1.00 80.69 93 ILE A C 1
ATOM 757 O O . ILE A 1 93 ? 15.828 -5.572 -10.021 1.00 80.69 93 ILE A O 1
ATOM 761 N N . PRO A 1 94 ? 16.661 -6.873 -8.428 1.00 86.50 94 PRO A N 1
ATOM 762 C CA . PRO A 1 94 ? 15.654 -7.933 -8.600 1.00 86.50 94 PRO A CA 1
ATOM 763 C C . PRO A 1 94 ? 14.276 -7.554 -8.007 1.00 86.50 94 PRO A C 1
ATOM 765 O O . PRO A 1 94 ? 13.664 -8.319 -7.261 1.00 86.50 94 PRO A O 1
ATOM 768 N N . ALA A 1 95 ? 13.800 -6.350 -8.310 1.00 87.88 95 ALA A N 1
ATOM 769 C CA . ALA A 1 95 ? 12.606 -5.717 -7.772 1.00 87.88 95 ALA A CA 1
ATOM 770 C C . ALA A 1 95 ? 11.949 -4.821 -8.832 1.00 87.88 95 ALA A C 1
ATOM 772 O O . ALA A 1 95 ? 12.525 -4.555 -9.884 1.00 87.88 95 ALA A O 1
ATOM 773 N N . TRP A 1 96 ? 10.727 -4.385 -8.548 1.00 90.06 96 TRP A N 1
ATOM 774 C CA . TRP A 1 96 ? 10.006 -3.345 -9.274 1.00 90.06 96 TRP A CA 1
ATOM 775 C C . TRP A 1 96 ? 9.808 -2.155 -8.338 1.00 90.06 96 TRP A C 1
ATOM 777 O O . TRP A 1 96 ? 9.602 -2.332 -7.134 1.00 90.06 96 TRP A O 1
ATOM 787 N N . THR A 1 97 ? 9.851 -0.943 -8.879 1.00 91.00 97 THR A N 1
ATOM 788 C CA . THR A 1 97 ? 9.647 0.280 -8.100 1.00 91.00 97 THR A CA 1
ATOM 789 C C . THR A 1 97 ? 8.163 0.630 -8.072 1.00 91.00 97 THR A C 1
ATOM 791 O O . THR A 1 97 ? 7.575 0.961 -9.103 1.00 91.00 97 THR A O 1
ATOM 794 N N . ILE A 1 98 ? 7.566 0.603 -6.882 1.00 91.25 98 ILE A N 1
ATOM 795 C CA . ILE A 1 98 ? 6.202 1.072 -6.621 1.00 91.25 98 ILE A CA 1
ATOM 796 C C . ILE A 1 98 ? 6.288 2.439 -5.944 1.00 91.25 98 ILE A C 1
ATOM 798 O O . ILE A 1 98 ? 7.119 2.647 -5.062 1.00 91.25 98 ILE A O 1
ATOM 802 N N . GLY A 1 99 ? 5.441 3.390 -6.328 1.00 89.62 99 GLY A N 1
ATOM 803 C CA . GLY A 1 99 ? 5.419 4.707 -5.696 1.00 89.62 99 GLY A CA 1
ATOM 804 C C . GLY A 1 99 ? 4.109 5.455 -5.869 1.00 89.62 99 GLY A C 1
ATOM 805 O O . GLY A 1 99 ? 3.307 5.135 -6.743 1.00 89.62 99 GLY A O 1
ATOM 806 N N . LEU A 1 100 ? 3.906 6.483 -5.051 1.00 86.62 100 LEU A N 1
ATOM 807 C CA . LEU A 1 100 ? 2.711 7.322 -5.040 1.00 86.62 100 LEU A CA 1
ATOM 808 C C . LEU A 1 100 ? 3.151 8.785 -5.147 1.00 86.62 100 LEU A C 1
ATOM 810 O O . LEU A 1 100 ? 3.928 9.273 -4.326 1.00 86.62 100 LEU A O 1
ATOM 814 N N . ASN A 1 101 ? 2.714 9.462 -6.210 1.00 82.19 101 ASN A N 1
ATOM 815 C CA . ASN A 1 101 ? 3.263 10.749 -6.634 1.00 82.19 101 ASN A CA 1
ATOM 816 C C . ASN A 1 101 ? 2.154 11.745 -6.963 1.00 82.19 101 ASN A C 1
ATOM 818 O O . ASN A 1 101 ? 1.235 11.421 -7.712 1.00 82.19 101 ASN A O 1
ATOM 822 N N . THR A 1 102 ? 2.282 12.981 -6.483 1.00 70.50 102 THR A N 1
ATOM 823 C CA . THR A 1 102 ? 1.607 14.124 -7.108 1.00 70.50 102 THR A CA 1
ATOM 824 C C . THR A 1 102 ? 2.376 14.543 -8.361 1.00 70.50 102 THR A C 1
ATOM 826 O O . THR A 1 102 ? 3.600 14.389 -8.441 1.00 70.50 102 THR A O 1
ATOM 829 N N . VAL A 1 103 ? 1.661 15.109 -9.332 1.00 63.72 103 VAL A N 1
ATOM 830 C CA . VAL A 1 103 ? 2.260 15.841 -10.454 1.00 63.72 103 VAL A CA 1
ATOM 831 C C . VAL A 1 103 ? 2.174 17.332 -10.137 1.00 63.72 103 VAL A C 1
ATOM 833 O O . VAL A 1 103 ? 1.117 17.945 -10.286 1.00 63.72 103 VAL A O 1
ATOM 836 N N . GLU A 1 104 ? 3.276 17.929 -9.679 1.00 61.81 104 GLU A N 1
ATOM 837 C CA . GLU A 1 104 ? 3.357 19.383 -9.510 1.00 61.81 104 GLU A CA 1
ATOM 838 C C . GLU A 1 104 ? 3.579 20.050 -10.874 1.00 61.81 104 GLU A C 1
ATOM 840 O O . GLU A 1 104 ? 4.719 20.229 -11.317 1.00 61.81 104 GLU A O 1
ATOM 845 N N . THR A 1 105 ? 2.487 20.427 -11.548 1.00 57.41 105 THR A N 1
ATOM 846 C CA . THR A 1 105 ? 2.560 21.120 -12.841 1.00 57.41 105 THR A CA 1
ATOM 847 C C . THR A 1 105 ? 3.185 22.504 -12.692 1.00 57.41 105 THR A C 1
ATOM 849 O O . THR A 1 105 ? 2.593 23.426 -12.122 1.00 57.41 105 THR A O 1
ATOM 852 N N . ARG A 1 106 ? 4.397 22.676 -13.228 1.00 53.72 106 ARG A N 1
ATOM 853 C CA . ARG A 1 106 ? 5.151 23.932 -13.122 1.00 53.72 106 ARG A CA 1
ATOM 854 C C . ARG A 1 106 ? 4.824 24.860 -14.283 1.00 53.72 106 ARG A C 1
ATOM 856 O O . ARG A 1 106 ? 5.068 24.537 -15.437 1.00 53.72 106 ARG A O 1
ATOM 863 N N . ALA A 1 107 ? 4.383 26.078 -13.965 1.00 60.25 107 ALA A N 1
ATOM 864 C CA . ALA A 1 107 ? 3.948 27.072 -14.955 1.00 60.25 107 ALA A CA 1
ATOM 865 C C . ALA A 1 107 ? 4.988 27.431 -16.044 1.00 60.25 107 ALA A C 1
ATOM 867 O O . ALA A 1 107 ? 4.606 27.976 -17.073 1.00 60.25 107 ALA A O 1
ATOM 868 N N . ASN A 1 108 ? 6.282 27.161 -15.818 1.00 54.09 108 ASN A N 1
ATOM 869 C CA . ASN A 1 108 ? 7.368 27.322 -16.795 1.00 54.09 108 ASN A CA 1
ATOM 870 C C . ASN A 1 108 ? 8.483 26.275 -16.567 1.00 54.09 108 ASN A C 1
ATOM 872 O O . ASN A 1 108 ? 9.628 26.626 -16.280 1.00 54.09 108 ASN A O 1
ATOM 876 N N . GLY A 1 109 ? 8.166 24.982 -16.640 1.00 57.16 109 GLY A N 1
ATOM 877 C CA . GLY A 1 109 ? 9.167 23.912 -16.553 1.00 57.16 109 GLY A CA 1
ATOM 878 C C . GLY A 1 109 ? 8.575 22.525 -16.808 1.00 57.16 109 GLY A C 1
ATOM 879 O O . GLY A 1 109 ? 7.364 22.419 -16.972 1.00 57.16 109 GLY A O 1
ATOM 880 N N . PRO A 1 110 ? 9.401 21.463 -16.846 1.00 56.00 110 PRO A N 1
ATOM 881 C CA . PRO A 1 110 ? 8.885 20.103 -16.762 1.00 56.00 110 PRO A CA 1
ATOM 882 C C . PRO A 1 110 ? 8.213 19.885 -15.401 1.00 56.00 110 PRO A C 1
ATOM 884 O O . PRO A 1 110 ? 8.666 20.425 -14.384 1.00 56.00 110 PRO A O 1
ATOM 887 N N . ASP A 1 111 ? 7.160 19.073 -15.391 1.00 58.94 111 ASP A N 1
ATOM 888 C CA . ASP A 1 111 ? 6.509 18.631 -14.162 1.00 58.94 111 ASP A CA 1
ATOM 889 C C . ASP A 1 111 ? 7.506 17.858 -13.291 1.00 58.94 111 ASP A C 1
ATOM 891 O O . ASP A 1 111 ? 8.310 17.068 -13.796 1.00 58.94 111 ASP A O 1
ATOM 895 N N . ILE A 1 112 ? 7.453 18.078 -11.977 1.00 54.91 112 ILE A N 1
ATOM 896 C CA . ILE A 1 112 ? 8.283 17.340 -11.022 1.00 54.91 112 ILE A CA 1
ATOM 897 C C . ILE A 1 112 ? 7.379 16.382 -10.238 1.00 54.91 112 ILE A C 1
ATOM 899 O O . ILE A 1 112 ? 6.440 16.848 -9.589 1.00 54.91 112 ILE A O 1
ATOM 903 N N . PRO A 1 113 ? 7.642 15.060 -10.273 1.00 61.25 113 PRO A N 1
ATOM 904 C CA . PRO A 1 113 ? 7.002 14.115 -9.370 1.00 61.25 113 PRO A CA 1
ATOM 905 C C . PRO A 1 113 ? 7.366 14.456 -7.924 1.00 61.25 113 PRO A C 1
ATOM 907 O O . PRO A 1 113 ? 8.545 14.515 -7.573 1.00 61.25 113 PRO A O 1
ATOM 910 N N . SER A 1 114 ? 6.351 14.689 -7.099 1.00 68.31 114 SER A N 1
ATOM 911 C CA . SER A 1 114 ? 6.493 15.035 -5.684 1.00 68.31 114 SER A CA 1
ATOM 912 C C . SER A 1 114 ? 5.711 13.995 -4.880 1.00 68.31 114 SER A C 1
ATOM 914 O O . SER A 1 114 ? 4.482 13.917 -4.967 1.00 68.31 114 SER A O 1
ATOM 916 N N . GLY A 1 115 ? 6.434 13.093 -4.213 1.00 76.56 115 GLY A N 1
ATOM 917 C CA . GLY A 1 115 ? 5.903 11.819 -3.723 1.00 76.56 115 GLY A CA 1
ATOM 918 C C . GLY A 1 115 ? 6.980 10.901 -3.150 1.00 76.56 115 GLY A C 1
ATOM 919 O O . GLY A 1 115 ? 8.081 11.353 -2.829 1.00 76.56 115 GLY A O 1
ATOM 920 N N . PHE A 1 116 ? 6.671 9.608 -3.049 1.00 84.56 116 PHE A N 1
ATOM 921 C CA . PHE A 1 116 ? 7.611 8.571 -2.614 1.00 84.56 116 PHE A CA 1
ATOM 922 C C . PHE A 1 116 ? 7.588 7.346 -3.533 1.00 84.56 116 PHE A C 1
ATOM 924 O O . PHE A 1 116 ? 6.656 7.146 -4.316 1.00 84.56 116 PHE A O 1
ATOM 931 N N . GLY A 1 117 ? 8.612 6.502 -3.408 1.00 86.75 117 GLY A N 1
ATOM 932 C CA . GLY A 1 117 ? 8.665 5.189 -4.036 1.00 86.75 117 GLY A CA 1
ATOM 933 C C . GLY A 1 117 ? 9.675 4.270 -3.355 1.00 86.75 117 GLY A C 1
ATOM 934 O O . GLY A 1 117 ? 10.596 4.736 -2.685 1.00 86.75 117 GLY A O 1
ATOM 935 N N . PHE A 1 118 ? 9.471 2.966 -3.504 1.00 88.69 118 PHE A N 1
ATOM 936 C CA . PHE A 1 118 ? 10.243 1.898 -2.875 1.00 88.69 118 PHE A CA 1
ATOM 937 C C . PHE A 1 118 ? 10.227 0.640 -3.759 1.00 88.69 118 PHE A C 1
ATOM 939 O O . PHE A 1 118 ? 9.389 0.506 -4.651 1.00 88.69 118 PHE A O 1
ATOM 946 N N . GLY A 1 119 ? 11.177 -0.271 -3.543 1.00 90.38 119 GLY A N 1
ATOM 947 C CA . GLY A 1 119 ? 11.277 -1.515 -4.310 1.00 90.38 119 GLY A CA 1
ATOM 948 C C . GLY A 1 119 ? 10.527 -2.675 -3.652 1.00 90.38 119 GLY A C 1
ATOM 949 O O . GLY A 1 119 ? 10.686 -2.897 -2.452 1.00 90.38 119 GLY A O 1
ATOM 950 N N . LEU A 1 120 ? 9.787 -3.459 -4.441 1.00 92.19 120 LEU A N 1
ATOM 951 C CA . LEU A 1 120 ? 9.260 -4.774 -4.053 1.00 92.19 120 LEU A CA 1
ATOM 952 C C . LEU A 1 120 ? 9.785 -5.866 -5.002 1.00 92.19 120 LEU A C 1
ATOM 954 O O . LEU A 1 120 ? 9.801 -5.640 -6.211 1.00 92.19 120 LEU A O 1
ATOM 958 N N . PRO A 1 121 ? 10.200 -7.051 -4.511 1.00 93.50 121 PRO A N 1
ATOM 959 C CA . PRO A 1 121 ? 10.570 -8.177 -5.372 1.00 93.50 121 PRO A CA 1
ATOM 960 C C . PRO A 1 121 ? 9.455 -8.516 -6.369 1.00 93.50 121 PRO A C 1
ATOM 962 O O . PRO A 1 121 ? 8.289 -8.566 -5.987 1.00 93.50 121 PRO A O 1
ATOM 965 N N . TYR A 1 122 ? 9.798 -8.791 -7.628 1.00 87.56 122 TYR A N 1
ATOM 966 C CA . TYR A 1 122 ? 8.807 -8.987 -8.703 1.00 87.56 122 TYR A CA 1
ATOM 967 C C . TYR A 1 122 ? 7.927 -10.247 -8.562 1.00 87.56 122 TYR A C 1
ATOM 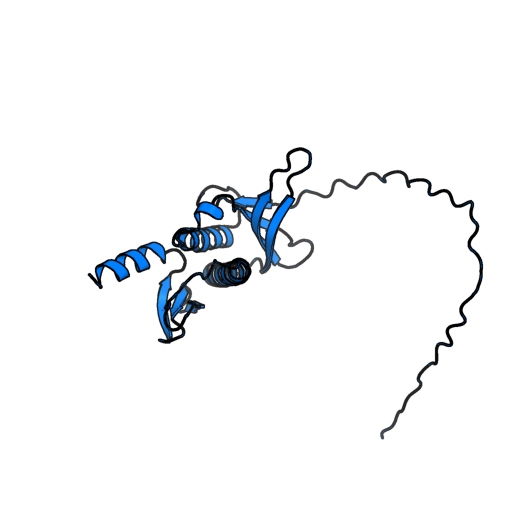969 O O . TYR A 1 122 ? 6.906 -10.356 -9.231 1.00 87.56 122 TYR A O 1
ATOM 977 N N . GLU A 1 123 ? 8.310 -11.171 -7.677 1.00 90.75 123 GLU A N 1
ATOM 978 C CA . GLU A 1 123 ? 7.548 -12.378 -7.305 1.00 90.75 123 GLU A CA 1
ATOM 979 C C . GLU A 1 123 ? 6.719 -12.181 -6.014 1.00 90.75 123 GLU A C 1
ATOM 981 O O . GLU A 1 123 ? 6.281 -13.152 -5.396 1.00 90.75 123 GLU A O 1
ATOM 986 N N . THR A 1 124 ? 6.550 -10.939 -5.541 1.00 94.69 124 THR A N 1
ATOM 987 C CA . THR A 1 124 ? 5.785 -10.647 -4.316 1.00 94.69 124 THR A CA 1
ATOM 988 C C . THR A 1 124 ? 4.296 -10.876 -4.565 1.00 94.69 124 THR A C 1
ATOM 990 O O . THR A 1 124 ? 3.710 -10.295 -5.477 1.00 94.69 124 THR A O 1
ATOM 993 N N . ASP A 1 125 ? 3.664 -11.709 -3.736 1.00 96.06 125 ASP A N 1
ATOM 994 C CA . ASP A 1 125 ? 2.238 -12.004 -3.848 1.00 96.06 125 ASP A CA 1
ATOM 995 C C . ASP A 1 125 ? 1.361 -10.776 -3.544 1.00 96.06 125 ASP A C 1
ATOM 997 O O . ASP A 1 125 ? 1.781 -9.828 -2.878 1.00 96.06 125 ASP A O 1
ATOM 1001 N N . VAL A 1 126 ? 0.109 -10.802 -4.012 1.00 96.00 126 VAL A N 1
ATOM 1002 C CA . VAL A 1 126 ? -0.820 -9.670 -3.878 1.00 96.00 126 VAL A CA 1
ATOM 1003 C C . VAL A 1 126 ? -1.100 -9.281 -2.421 1.00 96.00 126 VAL A C 1
ATOM 1005 O O . VAL A 1 126 ? -1.264 -8.093 -2.147 1.00 96.00 126 VAL A O 1
ATOM 1008 N N . ALA A 1 127 ? -1.113 -10.217 -1.465 1.00 97.69 127 ALA A N 1
ATOM 1009 C CA . ALA A 1 127 ? -1.382 -9.897 -0.064 1.00 97.69 127 ALA A CA 1
ATOM 1010 C C . ALA A 1 127 ? -0.167 -9.222 0.589 1.00 97.69 127 ALA A C 1
ATOM 1012 O O . ALA A 1 127 ? -0.308 -8.156 1.193 1.00 97.69 127 ALA A O 1
ATOM 1013 N N . THR A 1 128 ? 1.034 -9.774 0.396 1.00 97.50 128 THR A N 1
ATOM 1014 C CA . THR A 1 128 ? 2.287 -9.158 0.860 1.00 97.50 128 THR A CA 1
ATOM 1015 C C . THR A 1 128 ? 2.499 -7.788 0.214 1.00 97.50 128 THR A C 1
ATOM 1017 O O . THR A 1 128 ? 2.774 -6.817 0.920 1.00 97.50 128 THR A O 1
ATOM 1020 N N . ALA A 1 129 ? 2.286 -7.663 -1.100 1.00 96.50 129 ALA A N 1
ATOM 1021 C CA . ALA A 1 129 ? 2.376 -6.387 -1.808 1.00 96.50 129 ALA A CA 1
ATOM 1022 C C . ALA A 1 129 ? 1.382 -5.358 -1.249 1.00 96.50 129 ALA A C 1
ATOM 1024 O O . ALA A 1 129 ? 1.775 -4.234 -0.946 1.00 96.50 129 ALA A O 1
ATOM 1025 N N . THR A 1 130 ? 0.118 -5.744 -1.046 1.00 97.38 130 THR A N 1
ATOM 1026 C CA . THR A 1 130 ? -0.910 -4.859 -0.468 1.00 97.38 130 THR A CA 1
ATOM 1027 C C . THR A 1 130 ? -0.532 -4.404 0.939 1.00 97.38 130 THR A C 1
ATOM 1029 O O . THR A 1 130 ? -0.643 -3.216 1.234 1.00 97.38 130 THR A O 1
ATOM 1032 N N . SER A 1 131 ? -0.035 -5.306 1.792 1.00 97.25 131 SER A N 1
ATOM 1033 C CA . SER A 1 131 ? 0.374 -4.974 3.162 1.00 97.25 131 SER A CA 1
ATOM 1034 C C . SER A 1 131 ? 1.533 -3.971 3.195 1.00 97.25 131 SER A C 1
ATOM 1036 O O . SER A 1 131 ? 1.463 -2.987 3.927 1.00 97.25 131 SER A O 1
ATOM 1038 N N . VAL A 1 132 ? 2.576 -4.167 2.379 1.00 95.88 132 VAL A N 1
ATOM 1039 C CA . VAL A 1 132 ? 3.747 -3.268 2.368 1.00 95.88 132 VAL A CA 1
ATOM 1040 C C . VAL A 1 132 ? 3.442 -1.938 1.665 1.00 95.88 132 VAL A C 1
ATOM 1042 O O . VAL A 1 132 ? 3.899 -0.892 2.117 1.00 95.88 132 VAL A O 1
ATOM 1045 N N . ILE A 1 133 ? 2.617 -1.928 0.609 1.00 94.75 133 ILE A N 1
ATOM 1046 C CA . ILE A 1 133 ? 2.131 -0.677 -0.004 1.00 94.75 133 ILE A CA 1
ATOM 1047 C C . ILE A 1 133 ? 1.272 0.111 0.995 1.00 94.75 133 ILE A C 1
ATOM 1049 O O . ILE A 1 133 ? 1.405 1.331 1.080 1.00 94.75 133 ILE A O 1
ATOM 1053 N N . ALA A 1 134 ? 0.436 -0.564 1.788 1.00 93.62 134 ALA A N 1
ATOM 1054 C CA . ALA A 1 134 ? -0.364 0.073 2.828 1.00 93.62 134 ALA A CA 1
ATOM 1055 C C . ALA A 1 134 ? 0.504 0.679 3.943 1.00 93.62 134 ALA A C 1
ATOM 1057 O O . ALA A 1 134 ? 0.229 1.796 4.377 1.00 93.62 134 ALA A O 1
ATOM 1058 N N . GLU A 1 135 ? 1.565 -0.017 4.369 1.00 92.06 135 GLU A N 1
ATOM 1059 C CA . GLU A 1 135 ? 2.531 0.480 5.359 1.00 92.06 135 GLU A CA 1
ATOM 1060 C C . GLU A 1 135 ? 3.305 1.694 4.832 1.00 92.06 135 GLU A C 1
ATOM 1062 O O . GLU A 1 135 ? 3.316 2.743 5.470 1.00 92.06 135 GLU A O 1
ATOM 1067 N N . ALA A 1 136 ? 3.855 1.616 3.619 1.00 90.69 136 ALA A N 1
ATOM 1068 C CA . ALA A 1 136 ? 4.628 2.712 3.041 1.00 90.69 136 ALA A CA 1
ATOM 1069 C C . ALA A 1 136 ? 3.772 3.967 2.754 1.00 90.69 136 ALA A C 1
ATOM 1071 O O . ALA A 1 136 ? 4.250 5.091 2.916 1.00 90.69 136 ALA A O 1
ATOM 1072 N N . VAL A 1 137 ? 2.492 3.802 2.383 1.00 87.38 137 VAL A N 1
ATOM 1073 C CA . VAL A 1 137 ? 1.529 4.918 2.292 1.00 87.38 137 VAL A CA 1
ATOM 1074 C C . VAL A 1 137 ? 1.227 5.511 3.668 1.00 87.38 137 VAL A C 1
ATOM 1076 O O . VAL A 1 137 ? 1.192 6.733 3.794 1.00 87.38 137 VAL A O 1
ATOM 1079 N N . HIS A 1 138 ? 1.015 4.677 4.688 1.00 85.31 138 HIS A N 1
ATOM 1080 C CA . HIS A 1 138 ? 0.756 5.107 6.065 1.00 85.31 138 HIS A CA 1
ATOM 1081 C C . HIS A 1 138 ? 1.930 5.937 6.604 1.00 85.31 138 HIS A C 1
ATOM 1083 O O . HIS A 1 138 ? 1.722 7.073 7.034 1.00 85.31 138 HIS A O 1
ATOM 1089 N N . ASP A 1 139 ? 3.159 5.428 6.494 1.00 83.50 139 ASP A N 1
ATOM 1090 C CA . ASP A 1 139 ? 4.377 6.118 6.922 1.00 83.50 139 ASP A CA 1
ATOM 1091 C C . ASP A 1 139 ? 4.565 7.451 6.183 1.00 83.50 139 ASP A C 1
ATOM 1093 O O . ASP A 1 139 ? 4.742 8.491 6.825 1.00 83.50 139 ASP A O 1
ATOM 1097 N N . TRP A 1 140 ? 4.461 7.462 4.848 1.00 81.94 140 TRP A N 1
ATOM 1098 C CA . TRP A 1 140 ? 4.623 8.689 4.061 1.00 81.94 140 TRP A CA 1
ATOM 1099 C C . TRP A 1 140 ? 3.554 9.740 4.379 1.00 81.94 140 TRP A C 1
ATOM 1101 O O . TRP A 1 140 ? 3.875 10.919 4.540 1.00 81.94 140 TRP A O 1
ATOM 1111 N N . LEU A 1 141 ? 2.290 9.327 4.522 1.00 77.56 141 LEU A N 1
ATOM 1112 C CA . LEU A 1 141 ? 1.208 10.227 4.917 1.00 77.56 141 LEU A CA 1
ATOM 1113 C C . LEU A 1 141 ? 1.398 10.755 6.346 1.00 77.56 141 LEU A C 1
ATOM 1115 O O . LEU A 1 141 ? 1.156 11.939 6.575 1.00 77.56 141 LEU A O 1
ATOM 1119 N N . SER A 1 142 ? 1.903 9.941 7.280 1.00 71.00 142 SER A N 1
ATOM 1120 C CA . SER A 1 142 ? 2.165 10.367 8.666 1.00 71.00 142 SER A CA 1
ATOM 1121 C C . SER A 1 142 ? 3.194 11.503 8.780 1.00 71.00 142 SER A C 1
ATOM 1123 O O . SER A 1 142 ? 3.179 12.254 9.756 1.00 71.00 142 SER A O 1
ATOM 1125 N N . GLY A 1 143 ? 4.042 11.683 7.758 1.00 66.94 143 GLY A N 1
ATOM 1126 C CA . GLY A 1 143 ? 4.963 12.816 7.633 1.00 66.94 143 GLY A CA 1
ATOM 1127 C C . GLY A 1 143 ? 4.288 14.173 7.377 1.00 66.94 143 GLY A C 1
ATOM 1128 O O . GLY A 1 143 ? 4.947 15.206 7.486 1.00 66.94 143 GLY A O 1
ATOM 1129 N N . TYR A 1 144 ? 2.988 14.203 7.064 1.00 67.75 144 TYR A N 1
ATOM 1130 C CA . TYR A 1 144 ? 2.197 15.427 6.920 1.00 67.75 144 TYR A CA 1
ATOM 1131 C C . TYR A 1 144 ? 1.414 15.713 8.210 1.00 67.75 144 TYR A C 1
ATOM 1133 O O . TYR A 1 144 ? 0.636 14.874 8.659 1.00 67.75 144 TYR A O 1
ATOM 1141 N N . GLU A 1 145 ? 1.534 16.934 8.754 1.00 54.75 145 GLU A N 1
ATOM 1142 C CA . GLU A 1 145 ? 1.042 17.385 10.082 1.00 54.75 145 GLU A CA 1
ATOM 1143 C C . GLU A 1 145 ? -0.477 17.241 10.367 1.00 54.75 145 GLU A C 1
ATOM 1145 O O . GLU A 1 145 ? -0.991 17.760 11.359 1.00 54.75 145 GLU A O 1
ATOM 1150 N N . SER A 1 146 ? -1.254 16.589 9.503 1.00 61.72 146 SER A N 1
ATOM 1151 C CA . SER A 1 146 ? -2.692 16.347 9.699 1.00 61.72 146 SER A CA 1
ATOM 1152 C C . SER A 1 146 ? -3.184 14.982 9.199 1.00 61.72 146 SER A C 1
ATOM 1154 O O . SER A 1 146 ? -4.363 14.675 9.385 1.00 61.72 146 SER A O 1
ATOM 1156 N N . VAL A 1 147 ? -2.333 14.140 8.594 1.00 65.62 147 VAL A N 1
ATOM 1157 C CA . VAL A 1 147 ? -2.767 12.841 8.049 1.00 65.62 147 VAL A CA 1
ATOM 1158 C C . VAL A 1 147 ? -2.384 11.698 8.979 1.00 65.62 147 VAL A C 1
ATOM 1160 O O . VAL A 1 147 ? -1.338 11.072 8.870 1.00 65.62 147 VAL A O 1
ATOM 1163 N N . LEU A 1 148 ? -3.303 11.405 9.893 1.00 70.00 148 LEU A N 1
ATOM 1164 C CA . LEU A 1 148 ? -3.299 10.181 10.684 1.00 70.00 148 LEU A CA 1
ATOM 1165 C C . LEU A 1 148 ? -4.286 9.212 10.029 1.00 70.00 148 LEU A C 1
ATOM 1167 O O . LEU A 1 148 ? -5.499 9.446 10.062 1.00 70.00 148 LEU A O 1
ATOM 1171 N N . TRP A 1 149 ? -3.770 8.161 9.393 1.00 79.44 149 TRP A N 1
ATOM 1172 C CA . TRP A 1 149 ? -4.553 7.176 8.650 1.00 79.44 149 TRP A CA 1
ATOM 1173 C C . TRP A 1 149 ? -3.840 5.812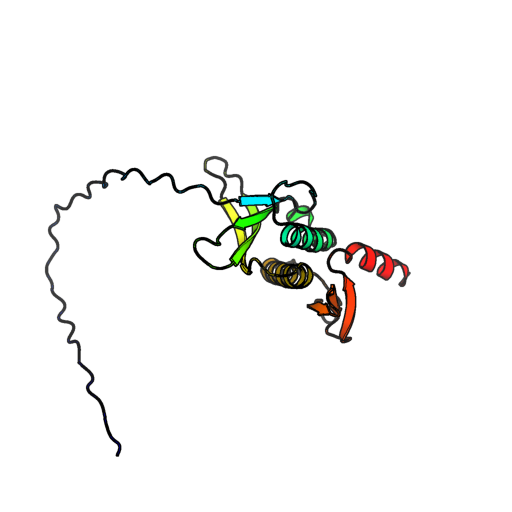 8.641 1.00 79.44 149 TRP A C 1
ATOM 1175 O O . TRP A 1 149 ? -2.635 5.810 8.427 1.00 79.44 149 TRP A O 1
ATOM 1185 N N . PRO A 1 150 ? -4.556 4.682 8.803 1.00 83.75 150 PRO A N 1
ATOM 1186 C CA . PRO A 1 150 ? -5.960 4.564 9.184 1.00 83.75 150 PRO A CA 1
ATOM 1187 C C . PRO A 1 150 ? -6.101 4.412 10.712 1.00 83.75 150 PRO A C 1
ATOM 1189 O O . PRO A 1 150 ? -5.351 3.693 11.365 1.00 83.75 150 PRO A O 1
ATOM 1192 N N . VAL A 1 151 ? -7.064 5.121 11.307 1.00 80.69 151 VAL A N 1
ATOM 1193 C CA . VAL A 1 151 ? -7.173 5.307 12.771 1.00 80.69 151 VAL A CA 1
ATOM 1194 C C . VAL A 1 151 ? -8.148 4.304 13.397 1.00 80.69 151 VAL A C 1
ATOM 1196 O O . VAL A 1 151 ? -9.320 4.315 13.013 1.00 80.69 151 VAL A O 1
ATOM 1199 N N . SER A 1 152 ? -7.710 3.522 14.395 1.00 79.75 152 SER A N 1
ATOM 1200 C CA . SER A 1 152 ? -8.587 2.639 15.188 1.00 79.75 152 SER A CA 1
ATOM 1201 C C . SER A 1 152 ? -9.237 3.366 16.369 1.00 79.75 152 SER A C 1
ATOM 1203 O O . SER A 1 152 ? -10.440 3.232 16.591 1.00 79.75 152 SER A O 1
ATOM 1205 N N . SER A 1 153 ? -8.495 4.237 17.064 1.00 75.50 153 SER A N 1
ATOM 1206 C CA . SER A 1 153 ? -9.034 5.121 18.108 1.00 75.50 153 SER A CA 1
ATOM 1207 C C . SER A 1 153 ? -8.413 6.517 18.069 1.00 75.50 153 SER A C 1
ATOM 1209 O O . SER A 1 153 ? -7.286 6.712 17.620 1.00 75.50 153 SER A O 1
ATOM 1211 N N . ARG A 1 154 ? -9.166 7.513 18.552 1.00 77.31 154 ARG A N 1
ATOM 1212 C CA . ARG A 1 154 ? -8.704 8.900 18.755 1.00 77.31 154 ARG A CA 1
ATOM 1213 C C . ARG A 1 154 ? -8.457 9.254 20.226 1.00 77.31 154 ARG A C 1
ATOM 1215 O O . ARG A 1 154 ? -7.994 10.355 20.503 1.00 77.31 154 ARG A O 1
ATOM 1222 N N . SER A 1 155 ? -8.771 8.356 21.160 1.00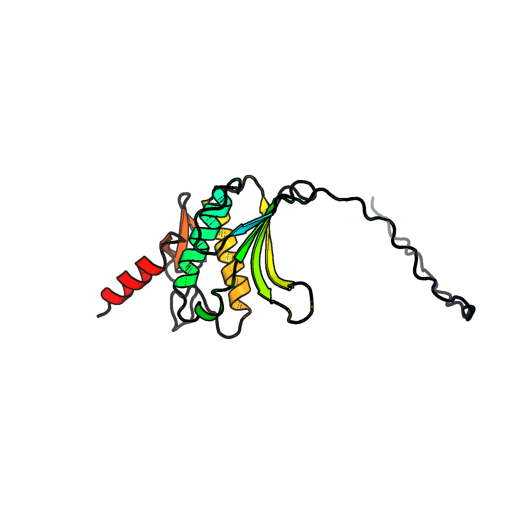 79.12 155 SER A N 1
ATOM 1223 C CA . SER A 1 155 ? -8.485 8.523 22.589 1.00 79.12 155 SER A CA 1
ATOM 1224 C C . SER A 1 155 ? -8.344 7.146 23.265 1.00 79.12 155 SER A C 1
ATOM 1226 O O . SER A 1 155 ? -9.363 6.520 23.563 1.00 79.12 155 SER A O 1
ATOM 1228 N N . PRO A 1 156 ? -7.113 6.636 23.484 1.00 82.19 156 PRO A N 1
ATOM 1229 C CA . PRO A 1 156 ? -5.842 7.159 22.966 1.00 82.19 156 PRO A CA 1
ATOM 1230 C C . PRO A 1 156 ? -5.791 7.138 21.429 1.00 82.19 156 PRO A C 1
ATOM 1232 O O . PRO A 1 156 ? -6.558 6.421 20.791 1.00 82.19 156 PRO A O 1
ATOM 1235 N N . LEU A 1 157 ? -4.893 7.923 20.827 1.00 80.50 157 LEU A N 1
ATOM 1236 C CA . LEU A 1 157 ? -4.638 7.837 19.388 1.00 80.50 157 LEU A CA 1
ATOM 1237 C C . LEU A 1 157 ? -3.983 6.487 19.063 1.00 80.50 157 LEU A C 1
ATOM 1239 O O . LEU A 1 157 ? -2.907 6.187 19.577 1.00 80.50 157 LEU A O 1
ATOM 1243 N N . LEU A 1 158 ? -4.632 5.700 18.209 1.00 83.62 158 LEU A N 1
ATOM 1244 C CA . LEU A 1 158 ? -4.182 4.384 17.762 1.00 83.62 158 LEU A CA 1
ATOM 1245 C C . LEU A 1 158 ? -4.437 4.233 16.262 1.00 83.62 158 LEU A C 1
ATOM 1247 O O . LEU A 1 158 ? -5.469 4.676 15.752 1.00 83.62 158 LEU A O 1
ATOM 1251 N N . LEU A 1 159 ? -3.491 3.607 15.565 1.00 87.19 159 LEU A N 1
ATOM 1252 C CA . LEU A 1 159 ? -3.501 3.419 14.116 1.00 87.19 159 LEU A CA 1
ATOM 1253 C C . LEU A 1 159 ? -3.474 1.917 13.804 1.00 87.19 159 LEU A C 1
ATOM 1255 O O . LEU A 1 159 ? -2.724 1.168 14.442 1.00 87.19 159 LEU A O 1
ATOM 1259 N N . PHE A 1 160 ? -4.285 1.481 12.840 1.00 90.94 160 PHE A N 1
ATOM 1260 C CA . PHE A 1 160 ? -4.332 0.082 12.418 1.00 90.94 160 PHE A CA 1
ATOM 1261 C C . PHE A 1 160 ? -2.985 -0.350 11.814 1.00 90.94 160 PHE A C 1
ATOM 1263 O O . PHE A 1 160 ? -2.302 0.437 11.153 1.00 90.94 160 PHE A O 1
ATOM 1270 N N . ALA A 1 161 ? -2.609 -1.611 12.024 1.00 92.81 161 ALA A N 1
ATOM 1271 C CA . ALA A 1 161 ? -1.499 -2.234 11.307 1.00 92.81 161 ALA A CA 1
ATOM 1272 C C . ALA A 1 161 ? -1.996 -2.800 9.972 1.00 92.81 161 ALA A C 1
ATOM 1274 O O . ALA A 1 161 ? -3.037 -3.458 9.982 1.00 92.81 161 ALA A O 1
ATOM 1275 N N . PRO A 1 162 ? -1.278 -2.617 8.857 1.00 95.75 162 PRO A N 1
ATOM 1276 C CA . PRO A 1 162 ? -1.405 -3.518 7.726 1.00 95.75 162 PRO A CA 1
ATOM 1277 C C . PRO A 1 162 ? -0.626 -4.804 8.043 1.00 95.75 162 PRO A C 1
ATOM 1279 O O . PRO A 1 162 ? 0.552 -4.752 8.390 1.00 95.75 162 PRO A O 1
ATOM 1282 N N . GLU A 1 163 ? -1.275 -5.960 7.950 1.00 96.75 163 GLU A N 1
ATOM 1283 C CA . GLU A 1 163 ? -0.623 -7.267 8.099 1.00 96.75 163 GLU A CA 1
ATOM 1284 C C . GLU A 1 163 ? -1.135 -8.257 7.046 1.00 96.75 163 GLU A C 1
ATOM 1286 O O . GLU A 1 163 ? -2.214 -8.083 6.477 1.00 96.75 163 GLU A O 1
ATOM 1291 N N . VAL A 1 164 ? -0.395 -9.350 6.836 1.00 97.94 164 VAL A N 1
ATOM 1292 C CA . VAL A 1 164 ? -0.904 -10.535 6.133 1.00 97.94 164 VAL A CA 1
ATOM 1293 C C . VAL A 1 164 ? -1.323 -11.579 7.167 1.00 97.94 164 VAL A C 1
ATOM 1295 O O . VAL A 1 164 ? -0.479 -12.096 7.900 1.00 97.94 164 VAL A O 1
ATOM 1298 N N . ARG A 1 165 ? -2.613 -11.931 7.215 1.00 96.50 165 ARG A N 1
ATOM 1299 C CA . ARG A 1 165 ? -3.138 -13.044 8.031 1.00 96.50 165 ARG A CA 1
ATOM 1300 C C . ARG A 1 165 ? -3.936 -14.004 7.148 1.00 96.50 165 ARG A C 1
ATOM 1302 O O . ARG A 1 165 ? -4.699 -13.577 6.286 1.00 96.50 165 ARG A O 1
ATOM 1309 N N . ASP A 1 166 ? -3.697 -15.305 7.314 1.00 95.00 166 ASP A N 1
ATOM 1310 C CA . ASP A 1 166 ? -4.311 -16.393 6.531 1.00 95.00 166 ASP A CA 1
ATOM 1311 C C . ASP A 1 166 ? -4.281 -16.185 4.998 1.00 95.00 166 ASP A C 1
ATOM 1313 O O . ASP A 1 166 ? -5.222 -16.529 4.285 1.00 95.00 166 ASP A O 1
ATOM 1317 N N . GLY A 1 167 ? -3.194 -15.594 4.484 1.00 95.75 167 GLY A N 1
ATOM 1318 C CA . GLY A 1 167 ? -3.006 -15.298 3.055 1.00 95.75 167 GLY A CA 1
ATOM 1319 C C . GLY A 1 167 ? -3.743 -14.055 2.539 1.00 95.75 167 GLY A C 1
ATOM 1320 O O . GLY A 1 167 ? -3.773 -13.836 1.332 1.00 95.75 167 GLY A O 1
ATOM 1321 N N . ASN A 1 168 ? -4.326 -13.242 3.423 1.00 97.75 168 ASN A N 1
ATOM 1322 C CA . ASN A 1 168 ? -5.072 -12.031 3.084 1.00 97.75 168 ASN A CA 1
ATOM 1323 C C . ASN A 1 168 ? -4.406 -10.791 3.692 1.00 97.75 168 ASN A C 1
ATOM 1325 O O . ASN A 1 168 ? -3.957 -10.830 4.838 1.00 97.75 168 ASN A O 1
ATOM 1329 N N . ALA A 1 169 ? -4.391 -9.679 2.954 1.00 98.06 169 ALA A N 1
ATOM 1330 C CA . ALA A 1 169 ? -3.977 -8.382 3.484 1.00 98.06 169 ALA A CA 1
ATOM 1331 C C . ALA A 1 169 ? -5.113 -7.765 4.312 1.00 98.06 169 ALA A C 1
ATOM 1333 O O . ALA A 1 169 ? -6.229 -7.592 3.815 1.00 98.06 169 ALA A O 1
ATOM 1334 N N . VAL A 1 170 ? -4.835 -7.431 5.569 1.00 97.56 170 VAL A N 1
ATOM 1335 C CA . VAL A 1 170 ? -5.831 -7.019 6.566 1.00 97.56 170 VAL A CA 1
ATOM 1336 C C . VAL A 1 170 ? -5.377 -5.810 7.376 1.00 97.56 170 VAL A C 1
ATOM 1338 O O . VAL A 1 170 ? -4.192 -5.637 7.651 1.00 97.56 170 VAL A O 1
ATOM 1341 N N . TRP A 1 171 ? -6.346 -5.012 7.824 1.00 95.69 171 TRP A N 1
ATOM 1342 C CA . TRP A 1 171 ? -6.141 -4.025 8.883 1.00 95.69 171 TRP A CA 1
ATOM 1343 C C . TRP A 1 171 ? -6.348 -4.673 10.257 1.00 95.69 171 TRP A C 1
ATOM 1345 O O . TRP A 1 171 ? -7.407 -5.251 10.514 1.00 95.69 171 TRP A O 1
ATOM 1355 N N . ILE A 1 172 ? -5.364 -4.554 11.149 1.00 94.69 172 ILE A N 1
ATOM 1356 C CA . ILE A 1 172 ? -5.390 -5.082 12.522 1.00 94.69 172 ILE A CA 1
ATOM 1357 C C . ILE A 1 172 ? -5.496 -3.941 13.532 1.00 94.69 172 ILE A C 1
ATOM 1359 O O . ILE A 1 172 ? -4.701 -2.997 13.481 1.00 94.69 172 ILE A O 1
ATOM 1363 N N . ASP A 1 173 ? -6.412 -4.035 14.500 1.00 91.00 173 ASP A N 1
ATOM 1364 C CA . ASP A 1 173 ? -6.368 -3.151 15.669 1.00 91.00 173 ASP A CA 1
ATOM 1365 C C . ASP A 1 173 ? -5.345 -3.680 16.677 1.00 91.00 173 ASP A C 1
ATOM 1367 O O . ASP A 1 173 ? -5.604 -4.637 17.412 1.00 91.00 173 ASP A O 1
ATOM 1371 N N . ARG A 1 174 ? -4.171 -3.042 16.735 1.00 85.38 174 ARG A N 1
ATOM 1372 C CA . ARG A 1 174 ? -3.066 -3.437 17.627 1.00 85.38 174 ARG A CA 1
ATOM 1373 C C . ARG A 1 174 ? -3.444 -3.427 19.117 1.00 85.38 174 ARG A C 1
ATOM 1375 O O . ARG A 1 174 ? -2.752 -4.062 19.905 1.00 85.38 174 ARG A O 1
ATOM 1382 N N . ALA A 1 175 ? -4.512 -2.731 19.520 1.00 85.56 175 ALA A N 1
ATOM 1383 C CA . ALA A 1 175 ? -4.988 -2.739 20.908 1.00 85.56 175 ALA A CA 1
ATOM 1384 C C . ALA A 1 175 ? -5.869 -3.952 21.264 1.00 85.56 175 ALA A C 1
ATOM 1386 O O . ALA A 1 175 ? -6.028 -4.253 22.447 1.00 85.56 175 ALA A O 1
ATOM 1387 N N . ALA A 1 176 ? -6.424 -4.644 20.265 1.00 85.94 176 ALA A N 1
ATOM 1388 C CA . ALA A 1 176 ? -7.280 -5.820 20.432 1.00 85.94 176 ALA A CA 1
ATOM 1389 C C . ALA A 1 176 ? -6.703 -7.102 19.790 1.00 85.94 176 ALA A C 1
ATOM 1391 O O . ALA A 1 176 ? -7.284 -8.171 19.969 1.00 85.94 176 ALA A O 1
ATOM 1392 N N . ASP A 1 177 ? -5.592 -6.990 19.048 1.00 88.12 177 ASP A N 1
ATOM 1393 C CA . ASP A 1 177 ? -4.991 -8.035 18.196 1.00 88.12 177 ASP A CA 1
ATOM 1394 C C . ASP A 1 177 ? -6.011 -8.702 17.250 1.00 88.12 177 ASP A C 1
ATOM 1396 O O . ASP A 1 177 ? -6.023 -9.915 17.025 1.00 88.12 177 ASP A O 1
ATOM 1400 N N . SER A 1 178 ? -6.923 -7.890 16.710 1.00 92.12 178 SER A N 1
ATOM 1401 C CA . SER A 1 178 ? -8.071 -8.354 15.933 1.00 92.12 178 SER A CA 1
ATOM 1402 C C . SER A 1 178 ? -8.047 -7.850 14.491 1.00 92.12 178 SER A C 1
ATOM 1404 O O . SER A 1 178 ? -7.769 -6.682 14.210 1.00 92.12 178 SER A O 1
ATOM 1406 N N . VAL A 1 179 ? -8.397 -8.746 13.562 1.00 94.69 179 VAL A N 1
ATOM 1407 C CA . VAL A 1 179 ? -8.694 -8.382 12.172 1.00 94.69 179 VAL A CA 1
ATOM 1408 C C . VAL A 1 179 ? -9.929 -7.487 12.154 1.00 94.69 179 VAL A C 1
ATOM 1410 O O . VAL A 1 179 ? -10.984 -7.853 12.671 1.00 94.69 179 VAL A O 1
ATOM 1413 N N . THR A 1 180 ? -9.786 -6.315 11.545 1.00 92.75 180 THR A N 1
ATOM 1414 C CA . THR A 1 180 ? -10.839 -5.304 11.415 1.00 92.75 180 THR A CA 1
ATOM 1415 C C . THR A 1 180 ? -11.593 -5.467 10.095 1.00 92.75 180 THR A C 1
ATOM 1417 O O . THR A 1 180 ? -12.819 -5.550 10.087 1.00 92.75 180 THR A O 1
ATOM 1420 N N . CYS A 1 181 ? -10.858 -5.519 8.982 1.00 94.44 181 CYS A N 1
ATOM 1421 C CA . CYS A 1 181 ? -11.358 -5.723 7.619 1.00 94.44 181 CYS A CA 1
ATOM 1422 C C . CYS A 1 181 ? -10.192 -6.074 6.675 1.00 94.44 181 CYS A C 1
ATOM 1424 O O . CYS A 1 181 ? -9.026 -5.972 7.074 1.00 94.44 181 CYS A O 1
ATOM 1426 N N . LEU A 1 182 ? -10.494 -6.476 5.436 1.00 96.81 182 LEU A N 1
ATOM 1427 C CA . LEU A 1 182 ? -9.488 -6.574 4.375 1.00 96.81 182 LEU A CA 1
ATOM 1428 C C . LEU A 1 182 ? -9.000 -5.175 3.970 1.00 96.81 182 LEU A C 1
ATOM 1430 O O . LEU A 1 182 ? -9.753 -4.197 4.030 1.00 96.81 182 LEU A O 1
ATOM 1434 N N . ILE A 1 183 ? -7.755 -5.078 3.503 1.00 95.94 183 ILE A N 1
ATOM 1435 C CA . ILE A 1 183 ? -7.277 -3.849 2.861 1.00 95.94 183 ILE A CA 1
ATOM 1436 C C . ILE A 1 183 ? -8.003 -3.696 1.515 1.00 95.94 183 ILE A C 1
ATOM 1438 O O . ILE A 1 183 ? -8.051 -4.613 0.695 1.00 95.94 183 ILE A O 1
ATOM 1442 N N . GLY A 1 184 ? -8.608 -2.532 1.305 1.00 93.25 184 GLY A N 1
ATOM 1443 C CA . GLY A 1 184 ? -9.532 -2.218 0.219 1.00 93.25 184 GLY A CA 1
ATOM 1444 C C . GLY A 1 184 ? -11.016 -2.255 0.598 1.00 93.25 184 GLY A C 1
ATOM 1445 O O . GLY A 1 184 ? -11.839 -2.020 -0.292 1.00 93.25 184 GLY A O 1
ATOM 1446 N N . GLU A 1 185 ? -11.358 -2.538 1.864 1.00 94.19 185 GLU A N 1
ATOM 1447 C CA . GLU A 1 185 ? -12.728 -2.555 2.409 1.00 94.19 185 GLU A CA 1
ATOM 1448 C C . GLU A 1 185 ? -12.970 -1.548 3.557 1.00 94.19 185 GLU A C 1
ATOM 1450 O O . GLU A 1 185 ? -14.091 -1.451 4.072 1.00 94.19 185 GLU A O 1
ATOM 1455 N N . LEU A 1 186 ? 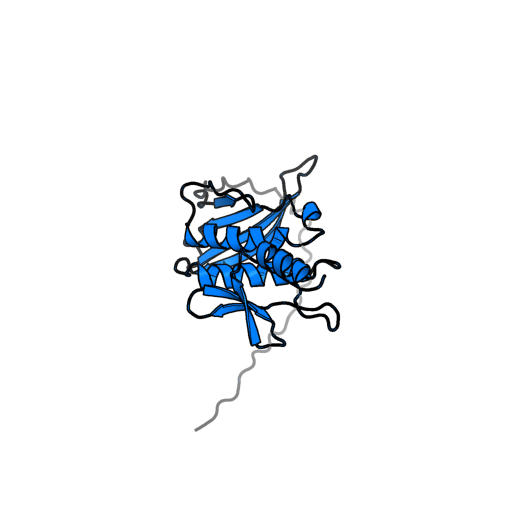-11.968 -0.756 3.959 1.00 90.38 186 LEU A N 1
ATOM 1456 C CA . LEU A 1 186 ? -12.010 0.088 5.163 1.00 90.38 186 LEU A CA 1
ATOM 1457 C C . LEU A 1 186 ? -13.188 1.075 5.154 1.00 90.38 186 LEU A C 1
ATOM 1459 O O . LEU A 1 186 ? -13.773 1.364 6.198 1.00 90.38 186 LEU A O 1
ATOM 1463 N N . CYS A 1 187 ? -13.572 1.584 3.982 1.00 87.44 187 CYS A N 1
ATOM 1464 C CA . CYS A 1 187 ? -14.719 2.484 3.827 1.00 87.44 187 CYS A CA 1
ATOM 1465 C C . CYS A 1 187 ? -16.044 1.798 4.187 1.00 87.44 187 CYS A C 1
ATOM 1467 O O . CYS A 1 187 ? -16.867 2.388 4.891 1.00 87.44 187 CYS A O 1
ATOM 1469 N N . ALA A 1 188 ? -16.240 0.554 3.738 1.00 89.62 188 ALA A N 1
ATOM 1470 C CA . ALA A 1 188 ? -17.438 -0.224 4.037 1.00 89.62 188 ALA A CA 1
ATOM 1471 C C . ALA A 1 188 ? -17.484 -0.586 5.527 1.00 89.62 188 ALA A C 1
ATOM 1473 O O . ALA A 1 188 ? -18.504 -0.361 6.179 1.00 89.62 188 ALA A O 1
ATOM 1474 N N . TRP A 1 189 ? -16.352 -1.025 6.093 1.00 89.94 189 TRP A N 1
ATOM 1475 C CA . TRP A 1 189 ? -16.234 -1.292 7.527 1.00 89.94 189 TRP A CA 1
ATOM 1476 C C . TRP A 1 189 ? -16.565 -0.054 8.379 1.00 89.94 189 TRP A C 1
ATOM 1478 O O . TRP A 1 189 ? -17.393 -0.136 9.288 1.00 89.94 189 TRP A O 1
ATOM 1488 N N . ARG A 1 190 ? -15.995 1.120 8.063 1.00 83.31 190 ARG A N 1
ATOM 1489 C CA . ARG A 1 190 ? -16.250 2.361 8.822 1.00 83.31 190 ARG A CA 1
ATOM 1490 C C . ARG A 1 190 ? -17.706 2.815 8.742 1.00 83.31 190 ARG A C 1
ATOM 1492 O O . ARG A 1 190 ? -18.239 3.263 9.756 1.00 83.31 190 ARG A O 1
ATOM 1499 N N . ALA A 1 191 ? -18.357 2.672 7.586 1.00 83.94 191 ALA A N 1
ATOM 1500 C CA . ALA A 1 191 ? -19.781 2.969 7.443 1.00 83.94 191 ALA A CA 1
ATOM 1501 C C . ALA A 1 191 ? -20.647 2.040 8.317 1.00 83.94 191 ALA A C 1
ATOM 1503 O O . ALA A 1 191 ? -21.526 2.512 9.039 1.00 83.94 191 ALA A O 1
ATOM 1504 N N . SER A 1 192 ? -20.363 0.733 8.324 1.00 83.31 192 SER A N 1
ATOM 1505 C CA . SER A 1 192 ? -21.066 -0.243 9.171 1.00 83.31 192 SER A CA 1
ATOM 1506 C C . SER A 1 192 ? -20.831 -0.012 10.670 1.00 83.31 192 SER A C 1
ATOM 1508 O O . SER A 1 192 ? -21.769 -0.091 11.466 1.00 83.31 192 SER A O 1
ATOM 1510 N N . ALA A 1 193 ? -19.601 0.329 11.065 1.00 74.75 193 ALA A N 1
ATOM 1511 C CA . ALA A 1 193 ? -19.254 0.627 12.453 1.00 74.75 193 ALA A CA 1
ATOM 1512 C C . ALA A 1 193 ? -20.015 1.851 12.999 1.00 74.75 193 ALA A C 1
ATOM 1514 O O . ALA A 1 193 ? -20.479 1.820 14.138 1.00 74.75 193 ALA A O 1
ATOM 1515 N N . GLN A 1 194 ? -20.206 2.896 12.184 1.00 61.81 194 GLN A N 1
ATOM 1516 C CA . GLN A 1 194 ? -20.959 4.096 12.576 1.00 61.81 194 GLN A CA 1
ATOM 1517 C C . GLN A 1 194 ? -22.446 3.810 12.832 1.00 61.81 194 GLN A C 1
ATOM 1519 O O . GLN A 1 194 ? -22.983 4.279 13.832 1.00 61.81 194 GLN A O 1
ATOM 1524 N N . VAL A 1 195 ? -23.089 2.990 11.993 1.00 59.91 195 VAL A N 1
ATOM 1525 C CA . VAL A 1 195 ? -24.502 2.579 12.163 1.00 59.91 195 VAL A CA 1
ATOM 1526 C C . VAL A 1 195 ? -24.723 1.749 13.438 1.00 59.91 195 VAL A C 1
ATOM 1528 O O . VAL A 1 195 ? -25.832 1.686 13.956 1.00 59.91 195 VAL A O 1
ATOM 1531 N N . THR A 1 196 ? -23.671 1.134 13.983 1.00 55.88 196 THR A N 1
ATOM 1532 C CA . THR A 1 196 ? -23.752 0.305 15.202 1.00 55.88 196 THR A CA 1
ATOM 1533 C C . THR A 1 196 ? -23.634 1.135 16.497 1.00 55.88 196 THR A C 1
ATOM 1535 O O . THR A 1 196 ? -23.735 0.587 17.592 1.00 55.88 196 THR A O 1
ATOM 1538 N N . GLN A 1 197 ? -23.419 2.455 16.399 1.00 46.44 197 GLN A N 1
ATOM 1539 C CA . GLN A 1 197 ? -23.220 3.365 17.541 1.00 46.44 197 GLN A CA 1
ATOM 1540 C C . GLN A 1 197 ? -24.281 4.484 17.640 1.00 46.44 197 GLN A C 1
ATOM 1542 O O . GLN A 1 197 ? -24.089 5.437 18.398 1.00 46.44 197 GLN A O 1
ATOM 1547 N N . SER A 1 198 ? -25.384 4.376 16.886 1.00 42.94 198 SER A N 1
ATOM 1548 C CA . SER A 1 198 ? -26.475 5.363 16.794 1.00 42.94 198 SER A CA 1
ATOM 1549 C C . SER A 1 198 ? -27.836 4.786 17.177 1.00 42.94 198 SER A C 1
ATOM 1551 O O . SER A 1 198 ? -28.496 5.395 18.044 1.00 42.94 198 SER A O 1
#

Radius of gyration: 25.05 Å; chains: 1; bounding box: 78×50×50 Å

Foldseek 3Di:
DDDDDDDDDDDDDDDDPDDDDPPPDDDPPDPDPDPPDPAFDKDKAQLQDLDDPPDDVLLSLLSVLLSLQCVLDPVCVVVNQKIWMWTDPVVPDQWIKIWIFHFQDDPPDHTDTDTDIDTDHPPDGSQRSNQVVNVVVQVRQVVDPPDHPDFPDVVVTFYWHFDQDPNFTFTAGPVVRDTQGGRNCNNVSVVVVVVVVD

Organism: NCBI:txid1165867

Secondary structure (DSSP, 8-state):
------------------PPPTT---PPPP------PPPP-EEEEETT----TTS-HHHHHHHHHHHHHHTTSTTGGGGTTEEEEEEE-TTTSSEEEEEEEEEE--TTS--EEEEEEEEEETT--HHHHHHHHHHHHHHHHHTSTT---SEEEETTEEEPEEEEETTEEEEEETTTTEEEEETT-HHHHHHHHHHTT-

pLDDT: mean 74.12, std 19.37, range [28.59, 98.06]

Sequence (198 aa):
MPSNVGDLIDFEWKQSDAEAPKDLRYQATQAWPQPQVPRKPRWQLNLNADDVSDAPRHFVEACHAVGRDTQCFTEFNKYSSLMWTIEDTTDEIPAWTIGLNTVETRANGPDIPSGFGFGLPYETDVATATSVIAEAVHDWLSGYESVLWPVSSRSPLLLFAPEVRDGNAVWIDRAADSVTCLIGELCAWRASAQVTQS